Protein AF-A0AAD9RY03-F1 (afdb_monomer)

Radius of gyration: 39.49 Å; Cα contacts (8 Å, |Δi|>4): 118; chains: 1; bounding box: 86×83×123 Å

Foldseek 3Di:
DDDDDDDDDPDDDPDDDDDDDDDDDDDDDDDDDDDPDDDDDDDDDDDDDDDDDDDDDDDDDDDDDDDDDDDDDDDPVVVVVVVQVVVVLVVLVVVVVVLVVLVVVVVVLVVVLVVLVVLLVVLLVLLVVLLVVLVVVLVVLVVLLVVLVVLLVVLVVDDDPDDPLNVVLVVLNVVLVVVSVVSNVLSVVLSVLSVVLSDDDPVLVVLVVQLVVLVVVLVVLSVVLVCCSPPNPDDPVRNVVSSVVNVVSSVSNVVSSVVSVVVSVVSSVSSVVSSVVSVVSVVVSVVPVVSVVSSLVSVLSSQVSVCPDPVSVVVSVVVNVVPDPVVVVVVPD

Nearest PDB structures (foldseek):
  4atm-assembly1_A-2  TM=7.250E-01  e=1.195E-04  Homo sapiens
  3zx6-assembly1_A  TM=2.803E-01  e=8.364E-01  Archaeoglobus fulgidus DSM 4304
  3ja6-assembly1_I  TM=2.865E-01  e=7.174E-01  Escherichia coli
  3ja6-assembly1_H  TM=2.455E-01  e=7.947E-01  Escherichia coli
  3zx6-assembly1_B  TM=2.668E-01  e=1.546E+00  Archaeoglobus fulgidus DSM 4304

Secondary structure (DSSP, 8-state):
-------------S------PPPPP-------------PPPP------------------------------S--HHHHHHHHHHHHHHHHHHHHHHHHHHHHHHHHHHHHHHHHHHHHHHHHHHHHHHHHHHHHHHHHHHHHHHHHHHHHHHHHHTS--S-HHHHHHHHHHHHHHHHHHHHHHHHHHHHHHHHHHHH---HHHHHHHHHHHHHHHHHHHHHHHHHHHHHH----HHHHHHHHHHHHHHHHHHHHHHHHHHHHHHHHHHHHHHHHHHHHHHHHHHHH-HHHHHHHHHHHHHHHHHH--SHHHHHHHHHHHTTSSHHHHHHH--

pLDDT: mean 75.67, std 24.08, range [30.05, 98.38]

Organism: NCBI:txid1348599

Mean predicted aligned error: 15.63 Å

Structure (mmCIF, N/CA/C/O backbone):
data_AF-A0AAD9RY03-F1
#
_entry.id   AF-A0AAD9RY03-F1
#
loop_
_atom_site.group_PDB
_atom_site.id
_atom_site.type_symbol
_atom_site.label_atom_id
_atom_site.label_alt_id
_atom_site.label_comp_id
_atom_site.label_asym_id
_atom_site.label_entity_id
_atom_site.label_seq_id
_atom_site.pdbx_PDB_ins_code
_atom_site.Cartn_x
_atom_site.Cartn_y
_atom_site.Cartn_z
_atom_site.occupancy
_atom_site.B_iso_or_equiv
_atom_site.auth_seq_id
_atom_site.auth_comp_id
_atom_site.auth_asym_id
_atom_site.auth_atom_id
_atom_site.pdbx_PDB_model_num
ATOM 1 N N . MET A 1 1 ? -0.340 47.407 -28.755 1.00 42.03 1 MET A N 1
ATOM 2 C CA . MET A 1 1 ? -0.167 46.580 -29.972 1.00 42.03 1 MET A CA 1
ATOM 3 C C . MET A 1 1 ? 1.318 46.319 -30.186 1.00 42.03 1 MET A C 1
ATOM 5 O O . MET A 1 1 ? 2.111 47.146 -29.765 1.00 42.03 1 MET A O 1
ATOM 9 N N . SER A 1 2 ? 1.637 45.185 -30.818 1.00 31.91 2 SER A N 1
ATOM 10 C CA . SER A 1 2 ? 2.972 44.631 -31.129 1.00 31.91 2 SER A CA 1
ATOM 11 C C . SER A 1 2 ? 3.588 43.717 -30.063 1.00 31.91 2 SER A C 1
ATOM 13 O O . SER A 1 2 ? 4.254 44.137 -29.124 1.00 31.91 2 SER A O 1
ATOM 15 N N . ARG A 1 3 ? 3.327 42.417 -30.269 1.00 37.56 3 ARG A N 1
ATOM 16 C CA . ARG A 1 3 ? 3.994 41.267 -29.651 1.00 37.56 3 ARG A CA 1
ATOM 17 C C . ARG A 1 3 ? 5.374 41.085 -30.289 1.00 37.56 3 ARG A C 1
ATOM 19 O O . ARG A 1 3 ? 5.480 41.127 -31.510 1.00 37.56 3 ARG A O 1
ATOM 26 N N . GLY A 1 4 ? 6.381 40.782 -29.477 1.00 30.05 4 GLY A N 1
ATOM 27 C CA . GLY A 1 4 ? 7.670 40.258 -29.923 1.00 30.05 4 GLY A CA 1
ATOM 28 C C . GLY A 1 4 ? 8.026 39.025 -29.100 1.00 30.05 4 GLY A C 1
ATOM 29 O O . GLY A 1 4 ? 8.531 39.151 -27.991 1.00 30.05 4 GLY A O 1
ATOM 30 N N . PHE A 1 5 ? 7.719 37.836 -29.620 1.00 34.09 5 PHE A N 1
ATOM 31 C CA . PHE A 1 5 ? 8.192 36.570 -29.060 1.00 34.09 5 PHE A CA 1
ATOM 32 C C . PHE A 1 5 ? 9.618 36.323 -29.561 1.00 34.09 5 PHE A C 1
ATOM 34 O O . PHE A 1 5 ? 9.821 36.100 -30.752 1.00 34.09 5 PHE A O 1
ATOM 41 N N . GLN A 1 6 ? 10.604 36.352 -28.662 1.00 34.97 6 GLN A N 1
ATOM 42 C CA . GLN A 1 6 ? 11.942 35.839 -28.949 1.00 34.97 6 GLN A CA 1
ATOM 43 C C . GLN A 1 6 ? 12.019 34.357 -28.571 1.00 34.97 6 GLN A C 1
ATOM 45 O O . GLN A 1 6 ? 11.947 33.983 -27.401 1.00 34.97 6 GLN A O 1
ATOM 50 N N . GLN A 1 7 ? 12.173 33.522 -29.595 1.00 34.75 7 GLN A N 1
ATOM 51 C CA . GLN A 1 7 ? 12.558 32.117 -29.508 1.00 34.75 7 GLN A CA 1
ATOM 52 C C . GLN A 1 7 ? 13.999 32.025 -28.984 1.00 34.75 7 GLN A C 1
ATOM 54 O O . GLN A 1 7 ? 14.935 32.458 -29.655 1.00 34.75 7 GLN A O 1
ATOM 59 N N . LYS A 1 8 ? 14.196 31.455 -27.790 1.00 35.16 8 LYS A N 1
ATOM 60 C CA . LYS A 1 8 ? 15.527 31.065 -27.306 1.00 35.16 8 LYS A CA 1
ATOM 61 C C . LYS A 1 8 ? 15.813 29.620 -27.718 1.00 35.16 8 LYS A C 1
ATOM 63 O O . LYS A 1 8 ? 15.185 28.689 -27.225 1.00 35.16 8 LYS A O 1
ATOM 68 N N . ASN A 1 9 ? 16.768 29.468 -28.633 1.00 35.41 9 ASN A N 1
ATOM 69 C CA . ASN A 1 9 ? 17.432 28.210 -28.964 1.00 35.41 9 ASN A CA 1
ATOM 70 C C . ASN A 1 9 ? 18.224 27.708 -27.749 1.00 35.41 9 ASN A C 1
ATOM 72 O O . ASN A 1 9 ? 19.193 28.348 -27.345 1.00 35.41 9 ASN A O 1
ATOM 76 N N . TYR A 1 10 ? 17.860 26.543 -27.216 1.00 33.56 10 TYR A N 1
ATOM 77 C CA . TYR A 1 10 ? 18.700 25.784 -26.289 1.00 33.56 10 TYR A CA 1
ATOM 78 C C . TYR A 1 10 ? 19.400 24.661 -27.058 1.00 33.56 10 TYR A C 1
ATOM 80 O O . TYR A 1 10 ? 18.964 23.514 -27.068 1.00 33.56 10 TYR A O 1
ATOM 88 N N . GLN A 1 11 ? 20.491 25.015 -27.738 1.00 38.19 11 GLN A N 1
ATOM 89 C CA . GLN A 1 11 ? 21.548 24.068 -28.081 1.00 38.19 11 GLN A CA 1
ATOM 90 C C . GLN A 1 11 ? 22.670 24.227 -27.054 1.00 38.19 11 GLN A C 1
ATOM 92 O O . GLN A 1 11 ? 23.491 25.133 -27.142 1.00 38.19 11 GLN A O 1
ATOM 97 N N . THR A 1 12 ? 22.703 23.322 -26.086 1.00 35.94 12 THR A N 1
ATOM 98 C CA . THR A 1 12 ? 23.831 23.086 -25.178 1.00 35.94 12 THR A CA 1
ATOM 99 C C . THR A 1 12 ? 23.836 21.590 -24.866 1.00 35.94 12 THR A C 1
ATOM 101 O O . THR A 1 12 ? 22.775 21.009 -24.689 1.00 35.94 12 THR A O 1
ATOM 104 N N . ARG A 1 13 ? 24.939 20.854 -24.748 1.00 36.00 13 ARG A N 1
ATOM 105 C CA . ARG A 1 13 ? 26.370 21.043 -25.027 1.00 36.00 13 ARG A CA 1
ATOM 106 C C . ARG A 1 13 ? 26.945 19.646 -24.742 1.00 36.00 13 ARG A C 1
ATOM 108 O O . ARG A 1 13 ? 27.171 19.310 -23.588 1.00 36.00 13 ARG A O 1
ATOM 115 N N . TRP A 1 14 ? 27.086 18.789 -25.754 1.00 43.03 14 TRP A N 1
ATOM 116 C CA . TRP A 1 14 ? 27.670 17.441 -25.611 1.00 43.03 14 TRP A CA 1
ATOM 117 C C . TRP A 1 14 ? 29.201 17.512 -25.617 1.00 43.03 14 TRP A C 1
ATOM 119 O O . TRP A 1 14 ? 29.863 16.970 -26.498 1.00 43.03 14 TRP A O 1
ATOM 129 N N . SER A 1 15 ? 29.770 18.238 -24.661 1.00 42.53 15 SER A N 1
ATOM 130 C CA . SER A 1 15 ? 31.218 18.282 -24.467 1.00 42.53 15 SER A CA 1
ATOM 131 C C . SER A 1 15 ? 31.538 18.883 -23.104 1.00 42.53 15 SER A C 1
ATOM 133 O O . SER A 1 15 ? 31.762 20.086 -23.006 1.00 42.53 15 SER A O 1
ATOM 135 N N . GLU A 1 16 ? 31.507 18.048 -22.066 1.00 32.25 16 GLU A N 1
ATOM 136 C CA . GLU A 1 16 ? 32.494 18.025 -20.977 1.00 32.25 16 GLU A CA 1
ATOM 137 C C . GLU A 1 16 ? 32.234 16.795 -20.077 1.00 32.25 16 GLU A C 1
ATOM 139 O O . GLU A 1 16 ? 31.076 16.461 -19.816 1.00 32.25 16 GLU A O 1
ATOM 144 N N . PRO A 1 17 ? 33.284 16.069 -19.652 1.00 39.81 17 PRO A N 1
ATOM 145 C CA . PRO A 1 17 ? 33.155 14.899 -18.797 1.00 39.81 17 PRO A CA 1
ATOM 146 C C . PRO A 1 17 ? 33.026 15.359 -17.343 1.00 39.81 17 PRO A C 1
ATOM 148 O O . PRO A 1 17 ? 33.976 15.894 -16.772 1.00 39.81 17 PRO A O 1
ATOM 151 N N . ASN A 1 18 ? 31.870 15.133 -16.719 1.00 31.58 18 ASN A N 1
ATOM 152 C CA . ASN A 1 18 ? 31.795 15.229 -15.267 1.00 31.58 18 ASN A CA 1
ATOM 153 C C . ASN A 1 18 ? 32.556 14.043 -14.677 1.00 31.58 18 ASN A C 1
ATOM 155 O O . ASN A 1 18 ? 32.146 12.890 -14.778 1.00 31.58 18 ASN A O 1
ATOM 159 N N . LEU A 1 19 ? 33.717 14.385 -14.130 1.00 35.06 19 LEU A N 1
ATOM 160 C CA . LEU A 1 19 ? 34.625 13.537 -13.384 1.00 35.06 19 LEU A CA 1
ATOM 161 C C . LEU A 1 19 ? 33.857 12.629 -12.421 1.00 35.06 19 LEU A C 1
ATOM 163 O O . LEU A 1 19 ? 33.076 13.094 -11.588 1.00 35.06 19 LEU A O 1
ATOM 167 N N . CYS A 1 20 ? 34.137 11.333 -12.544 1.00 36.16 20 CYS A N 1
ATOM 168 C CA . CYS A 1 20 ? 33.811 10.303 -11.575 1.00 36.16 20 CYS A CA 1
ATOM 169 C C . CYS A 1 20 ? 34.055 10.819 -10.152 1.00 36.16 20 CYS A C 1
ATOM 171 O O . CYS A 1 20 ? 35.185 11.157 -9.792 1.00 36.16 20 CYS A O 1
ATOM 173 N N . LYS A 1 21 ? 33.009 10.834 -9.323 1.00 33.88 21 LYS A N 1
ATOM 174 C CA . LYS A 1 21 ? 33.208 10.830 -7.874 1.00 33.88 21 LYS A CA 1
ATOM 175 C C . LYS A 1 21 ? 33.718 9.438 -7.483 1.00 33.88 21 LYS A C 1
ATOM 177 O O . LYS A 1 21 ? 33.147 8.449 -7.945 1.00 33.88 21 LYS A O 1
ATOM 182 N N . PRO A 1 22 ? 34.789 9.335 -6.684 1.00 34.34 22 PRO A N 1
ATOM 183 C CA . PRO A 1 22 ? 35.323 8.047 -6.282 1.00 34.34 22 PRO A CA 1
ATOM 184 C C . PRO A 1 22 ? 34.325 7.313 -5.382 1.00 34.34 22 PRO A C 1
ATOM 186 O O . PRO A 1 22 ? 33.772 7.885 -4.442 1.00 34.34 22 PRO A O 1
ATOM 189 N N . TYR A 1 23 ? 34.138 6.030 -5.690 1.00 41.62 23 TYR A N 1
ATOM 190 C CA . TYR A 1 23 ? 33.596 5.025 -4.786 1.00 41.62 23 TYR A CA 1
ATOM 191 C C . TYR A 1 23 ? 34.348 5.090 -3.450 1.00 41.62 23 TYR A C 1
ATOM 193 O O . TYR A 1 23 ? 35.570 4.938 -3.415 1.00 41.62 23 TYR A O 1
ATOM 201 N N . LEU A 1 24 ? 33.619 5.302 -2.354 1.00 35.75 24 LEU A N 1
ATOM 202 C CA . LEU A 1 24 ? 34.114 5.016 -1.011 1.00 35.75 24 LEU A CA 1
ATOM 203 C C . LEU A 1 24 ? 33.765 3.561 -0.674 1.00 35.75 24 LEU A C 1
ATOM 205 O O . LEU A 1 24 ? 32.626 3.147 -0.909 1.00 35.75 24 LEU A O 1
ATOM 209 N N . PRO A 1 25 ? 34.718 2.775 -0.148 1.00 39.94 25 PRO A N 1
ATOM 210 C CA . PRO A 1 25 ? 34.468 1.399 0.227 1.00 39.94 25 PRO A CA 1
ATOM 211 C C . PRO A 1 25 ? 33.674 1.336 1.534 1.00 39.94 25 PRO A C 1
ATOM 213 O O . PRO A 1 25 ? 33.791 2.196 2.409 1.00 39.94 25 PRO A O 1
ATOM 216 N N . TYR A 1 26 ? 32.882 0.270 1.628 1.00 40.03 26 TYR A N 1
ATOM 217 C CA . TYR A 1 26 ? 32.255 -0.279 2.825 1.00 40.03 26 TYR A CA 1
ATOM 218 C C . TYR A 1 26 ? 32.969 0.098 4.134 1.00 40.03 26 TYR A C 1
ATOM 220 O O . TYR A 1 26 ? 34.136 -0.227 4.339 1.00 40.03 26 TYR A O 1
ATOM 228 N N . SER A 1 27 ? 32.219 0.698 5.056 1.00 31.14 27 SER A N 1
ATOM 229 C CA . SER A 1 27 ? 32.501 0.612 6.486 1.00 31.14 27 SER A CA 1
ATOM 230 C C . SER A 1 27 ? 31.319 -0.066 7.159 1.00 31.14 27 SER A C 1
ATOM 232 O O . SER A 1 27 ? 30.187 0.408 7.121 1.00 31.14 27 SER A O 1
ATOM 234 N N . SER A 1 28 ? 31.629 -1.226 7.720 1.00 40.56 28 SER A N 1
ATOM 235 C CA . SER A 1 28 ? 30.813 -2.068 8.578 1.00 40.56 28 SER A CA 1
ATOM 236 C C . SER A 1 28 ? 30.261 -1.294 9.773 1.00 40.56 28 SER A C 1
ATOM 238 O O . SER A 1 28 ? 31.028 -0.782 10.588 1.00 40.56 28 SER A O 1
ATOM 240 N N . ALA A 1 29 ? 28.937 -1.285 9.908 1.00 32.84 29 ALA A N 1
ATOM 241 C CA . ALA A 1 29 ? 28.254 -1.009 11.161 1.00 32.84 29 ALA A CA 1
ATOM 242 C C . ALA A 1 29 ? 27.366 -2.213 11.479 1.00 32.84 29 ALA A C 1
ATOM 244 O O . ALA A 1 29 ? 26.504 -2.596 10.693 1.00 32.84 29 ALA A O 1
ATOM 245 N N . SER A 1 30 ? 27.643 -2.828 12.624 1.00 41.97 30 SER A N 1
ATOM 246 C CA . SER A 1 30 ? 26.831 -3.863 13.238 1.00 41.97 30 SER A CA 1
ATOM 247 C C . SER A 1 30 ? 25.462 -3.294 13.606 1.00 41.97 30 SER A C 1
ATOM 249 O O . SER A 1 30 ? 25.370 -2.419 14.469 1.00 41.97 30 SER A O 1
ATOM 251 N N . SER A 1 31 ? 24.402 -3.831 13.021 1.00 37.16 31 SER A N 1
ATOM 252 C CA . SER A 1 31 ? 23.081 -3.814 13.637 1.00 37.16 31 SER A CA 1
ATOM 253 C C . SER A 1 31 ? 22.461 -5.183 13.441 1.00 37.16 31 SER A C 1
ATOM 255 O O . SER A 1 31 ? 22.368 -5.680 12.324 1.00 37.16 31 SER A O 1
ATOM 257 N N . VAL A 1 32 ? 22.124 -5.792 14.569 1.00 41.62 32 VAL A N 1
ATOM 258 C CA . VAL A 1 32 ? 21.417 -7.059 14.692 1.00 41.62 32 VAL A CA 1
ATOM 259 C C . VAL A 1 32 ? 20.062 -6.895 14.004 1.00 41.62 32 VAL A C 1
ATOM 261 O O . VAL A 1 32 ? 19.176 -6.243 14.548 1.00 41.62 32 VAL A O 1
ATOM 264 N N . GLU A 1 33 ? 19.929 -7.429 12.795 1.00 34.44 33 GLU A N 1
ATOM 265 C CA . GLU A 1 33 ? 18.636 -7.679 12.167 1.00 34.44 33 GLU A CA 1
ATOM 266 C C . GLU A 1 33 ? 18.383 -9.184 12.271 1.00 34.44 33 GLU A C 1
ATOM 268 O O . GLU A 1 33 ? 19.197 -9.994 11.827 1.00 34.44 33 GLU A O 1
ATOM 273 N N . GLU A 1 34 ? 17.298 -9.551 12.955 1.00 39.84 34 GLU A N 1
ATOM 274 C CA . GLU A 1 34 ? 16.809 -10.925 13.039 1.00 39.84 34 GLU A CA 1
ATOM 275 C C . GLU A 1 34 ? 16.412 -11.403 11.636 1.00 39.84 34 GLU A C 1
ATOM 277 O O . GLU A 1 34 ? 15.408 -10.968 11.070 1.00 39.84 34 GLU A O 1
ATOM 282 N N . GLU A 1 35 ? 17.215 -12.310 11.076 1.00 34.97 35 GLU A N 1
ATOM 283 C CA . GLU A 1 35 ? 16.863 -13.115 9.909 1.00 34.97 35 GLU A CA 1
ATOM 284 C C . GLU A 1 35 ? 15.641 -13.983 10.240 1.00 34.97 35 GLU A C 1
ATOM 286 O O . GLU A 1 35 ? 15.713 -14.928 11.025 1.00 34.97 35 GLU A O 1
ATOM 291 N N . MET A 1 36 ? 14.501 -13.684 9.616 1.00 38.78 36 MET A N 1
ATOM 292 C CA . MET A 1 36 ? 13.446 -14.679 9.440 1.00 38.78 36 MET A CA 1
ATOM 293 C C . MET A 1 36 ? 13.773 -15.520 8.204 1.00 38.78 36 MET A C 1
ATOM 295 O O . MET A 1 36 ? 13.526 -15.107 7.069 1.00 38.78 36 MET A O 1
ATOM 299 N N . ASP A 1 37 ? 14.325 -16.706 8.452 1.00 33.09 37 ASP A N 1
ATOM 300 C CA . ASP A 1 37 ? 14.510 -17.775 7.473 1.00 33.09 37 ASP A CA 1
ATOM 301 C C . ASP A 1 37 ? 13.170 -18.170 6.836 1.00 33.09 37 ASP A C 1
ATOM 303 O O . ASP A 1 37 ? 12.287 -18.735 7.487 1.00 33.09 37 ASP A O 1
ATOM 307 N N . PHE A 1 38 ? 13.033 -17.935 5.529 1.00 40.03 38 PHE A N 1
ATOM 308 C CA . PHE A 1 38 ? 11.972 -18.535 4.724 1.00 40.03 38 PHE A CA 1
ATOM 309 C C . PHE A 1 38 ? 12.569 -19.489 3.690 1.00 40.03 38 PHE A C 1
ATOM 311 O O . PHE A 1 38 ? 13.202 -19.096 2.710 1.00 40.03 38 PHE A O 1
ATOM 318 N N . ALA A 1 39 ? 12.331 -20.775 3.943 1.00 33.81 39 ALA A N 1
ATOM 319 C CA . ALA A 1 39 ? 12.705 -21.902 3.108 1.00 33.81 39 ALA A CA 1
ATOM 320 C C . ALA A 1 39 ? 12.112 -21.807 1.688 1.00 33.81 39 ALA A C 1
ATOM 322 O O . ALA A 1 39 ? 10.903 -21.655 1.502 1.00 33.81 39 ALA A O 1
ATOM 323 N N . GLN A 1 40 ? 12.971 -21.968 0.678 1.00 41.50 40 GLN A N 1
ATOM 324 C CA . GLN A 1 40 ? 12.580 -22.191 -0.715 1.00 41.50 40 GLN A CA 1
ATOM 325 C C . GLN A 1 40 ? 12.099 -23.634 -0.938 1.00 41.50 40 GLN A C 1
ATOM 327 O O . GLN A 1 40 ? 12.766 -24.568 -0.486 1.00 41.50 40 GLN A O 1
ATOM 332 N N . PRO A 1 41 ? 11.060 -23.862 -1.762 1.00 40.56 41 PRO A N 1
ATOM 333 C CA . PRO A 1 41 ? 10.858 -25.142 -2.417 1.00 40.56 41 PRO A CA 1
ATOM 334 C C . PRO A 1 41 ? 11.454 -25.145 -3.829 1.00 40.56 41 PRO A C 1
ATOM 336 O O . PRO A 1 41 ? 11.153 -24.317 -4.687 1.00 40.56 41 PRO A O 1
ATOM 339 N N . SER A 1 42 ? 12.280 -26.157 -4.059 1.00 38.06 42 SER A N 1
ATOM 340 C CA . SER A 1 42 ? 12.856 -26.583 -5.330 1.00 38.06 42 SER A CA 1
ATOM 341 C C . SER A 1 42 ? 11.802 -27.256 -6.222 1.00 38.06 42 SER A C 1
ATOM 343 O O . SER A 1 42 ? 11.057 -28.100 -5.725 1.00 38.06 42 SER A O 1
ATOM 345 N N . ARG A 1 43 ? 11.802 -26.995 -7.541 1.00 32.62 43 ARG A N 1
ATOM 346 C CA . ARG A 1 43 ? 11.449 -27.987 -8.592 1.00 32.62 43 ARG A CA 1
ATOM 347 C C . ARG A 1 43 ? 11.670 -27.440 -10.010 1.00 32.62 43 ARG A C 1
ATOM 349 O O . ARG A 1 43 ? 11.138 -26.402 -10.374 1.00 32.62 43 ARG A O 1
ATOM 356 N N . SER A 1 44 ? 12.622 -28.040 -10.734 1.00 31.53 44 SER A N 1
ATOM 357 C CA . SER A 1 44 ? 12.454 -28.975 -11.879 1.00 31.53 44 SER A CA 1
ATOM 358 C C . SER A 1 44 ? 12.464 -28.253 -13.230 1.00 31.53 44 SER A C 1
ATOM 360 O O . SER A 1 44 ? 11.474 -27.659 -13.630 1.00 31.53 44 SER A O 1
ATOM 362 N N . GLN A 1 45 ? 13.614 -28.142 -13.904 1.00 36.41 45 GLN A N 1
ATOM 363 C CA . GLN A 1 45 ? 14.111 -29.112 -14.899 1.00 36.41 45 GLN A CA 1
ATOM 364 C C . GLN A 1 45 ? 13.007 -29.760 -15.745 1.00 36.41 45 GLN A C 1
ATOM 366 O O . GLN A 1 45 ? 12.425 -30.767 -15.350 1.00 36.41 45 GLN A O 1
ATOM 371 N N . ILE A 1 46 ? 12.816 -29.236 -16.959 1.00 35.69 46 ILE A N 1
ATOM 372 C CA . ILE A 1 46 ? 12.296 -30.009 -18.087 1.00 35.69 46 ILE A CA 1
ATOM 373 C C . ILE A 1 46 ? 13.327 -29.955 -19.213 1.00 35.69 46 ILE A C 1
ATOM 375 O O . ILE A 1 46 ? 13.687 -28.904 -19.738 1.00 35.69 46 ILE A O 1
ATOM 379 N N . ARG A 1 47 ? 13.819 -31.153 -19.511 1.00 35.25 47 ARG A N 1
ATOM 380 C CA . ARG A 1 47 ? 14.684 -31.566 -20.610 1.00 35.25 47 ARG A CA 1
ATOM 381 C C . ARG A 1 47 ? 13.780 -31.781 -21.829 1.00 35.25 47 ARG A C 1
ATOM 383 O O . ARG A 1 47 ? 12.780 -32.479 -21.698 1.00 35.25 47 ARG A O 1
ATOM 390 N N . ALA A 1 48 ? 14.145 -31.263 -22.998 1.00 32.88 48 ALA A N 1
ATOM 391 C CA . ALA A 1 48 ? 13.591 -31.730 -24.266 1.00 32.88 48 ALA A CA 1
ATOM 392 C C . ALA A 1 48 ? 14.745 -32.105 -25.198 1.00 32.88 48 ALA A C 1
ATOM 394 O O . ALA A 1 48 ? 15.607 -31.294 -25.530 1.00 32.88 48 ALA A O 1
ATOM 395 N N . THR A 1 49 ? 14.776 -33.389 -25.524 1.00 33.84 49 THR A N 1
ATOM 396 C CA . THR A 1 49 ? 15.708 -34.088 -26.403 1.00 33.84 49 THR A CA 1
ATOM 397 C C . THR A 1 49 ? 15.160 -34.174 -27.826 1.00 33.84 49 THR A C 1
ATOM 399 O O . THR A 1 49 ? 13.969 -34.394 -28.006 1.00 33.84 49 THR A O 1
ATOM 402 N N . SER A 1 50 ? 16.093 -34.109 -28.782 1.00 35.06 50 SER A N 1
ATOM 403 C CA . SER A 1 50 ? 16.174 -34.875 -30.042 1.00 35.06 50 SER A CA 1
ATOM 404 C C . SER A 1 50 ? 15.021 -34.846 -31.053 1.00 35.06 50 SER A C 1
ATOM 406 O O . SER A 1 50 ? 13.923 -35.324 -30.789 1.00 35.06 50 SER A O 1
ATOM 408 N N . GLY A 1 51 ? 15.372 -34.472 -32.284 1.00 32.56 51 GLY A N 1
ATOM 409 C CA . GLY A 1 51 ? 14.610 -34.732 -33.502 1.00 32.56 51 GLY A CA 1
ATOM 410 C C . GLY A 1 51 ? 15.468 -34.387 -34.717 1.00 32.56 51 GLY A C 1
ATOM 411 O O . GLY A 1 51 ? 15.337 -33.310 -35.284 1.00 32.56 51 GLY A O 1
ATOM 412 N N . ASP A 1 52 ? 16.418 -35.270 -35.004 1.00 38.28 52 ASP A N 1
ATOM 413 C CA . ASP A 1 52 ? 17.313 -35.279 -36.160 1.00 38.28 52 ASP A CA 1
ATOM 414 C C . ASP A 1 52 ? 16.582 -35.990 -37.312 1.00 38.28 52 ASP A C 1
ATOM 416 O O . ASP A 1 52 ? 16.136 -37.112 -37.104 1.00 38.28 52 ASP A O 1
ATOM 420 N N . ASP A 1 53 ? 16.428 -35.351 -38.479 1.00 37.97 53 ASP A N 1
ATOM 421 C CA . ASP A 1 53 ? 16.103 -36.028 -39.749 1.00 37.97 53 ASP A CA 1
ATOM 422 C C . ASP A 1 53 ? 16.489 -35.165 -40.972 1.00 37.97 53 ASP A C 1
ATOM 424 O O . ASP A 1 53 ? 15.768 -34.299 -41.461 1.00 37.97 53 ASP A O 1
ATOM 428 N N . ARG A 1 54 ? 17.741 -35.370 -41.383 1.00 39.56 54 ARG A N 1
ATOM 429 C CA . ARG A 1 54 ? 18.247 -35.698 -42.731 1.00 39.56 54 ARG A CA 1
ATOM 430 C C . ARG A 1 54 ? 17.502 -35.268 -44.018 1.00 39.56 54 ARG A C 1
ATOM 432 O O . ARG A 1 54 ? 16.382 -35.670 -44.294 1.00 39.56 54 ARG A O 1
ATOM 439 N N . LEU A 1 55 ? 18.346 -34.713 -44.904 1.00 39.88 55 LEU A N 1
ATOM 440 C CA . LEU A 1 55 ? 18.455 -34.894 -46.367 1.00 39.88 55 LEU A CA 1
ATOM 441 C C . LEU A 1 55 ? 17.308 -34.436 -47.289 1.00 39.88 55 LEU A C 1
ATOM 443 O O . LEU A 1 55 ? 16.303 -35.115 -47.446 1.00 39.88 55 LEU A O 1
ATOM 447 N N . MET A 1 56 ? 17.610 -33.427 -48.115 1.00 49.44 56 MET A N 1
ATOM 448 C CA . MET A 1 56 ? 17.605 -33.599 -49.577 1.00 49.44 56 MET A CA 1
ATOM 449 C C . MET A 1 56 ? 18.365 -32.447 -50.244 1.00 49.44 56 MET A C 1
ATOM 451 O O . MET A 1 56 ? 17.916 -31.301 -50.270 1.00 49.44 56 MET A O 1
ATOM 455 N N . ASP A 1 57 ? 19.537 -32.782 -50.777 1.00 39.41 57 ASP A N 1
ATOM 456 C CA . ASP A 1 57 ? 20.276 -31.972 -51.735 1.00 39.41 57 ASP A CA 1
ATOM 457 C C . ASP A 1 57 ? 19.434 -31.757 -52.999 1.00 39.41 57 ASP A C 1
ATOM 459 O O . ASP A 1 57 ? 18.961 -32.711 -53.614 1.00 39.41 57 ASP A O 1
ATOM 463 N N . CYS A 1 58 ? 19.307 -30.509 -53.447 1.00 43.97 58 CYS A N 1
ATOM 464 C CA . CYS A 1 58 ? 18.914 -30.215 -54.823 1.00 43.97 58 CYS A CA 1
ATOM 465 C C . CYS A 1 58 ? 19.834 -29.135 -55.396 1.00 43.97 58 CYS A C 1
ATOM 467 O O . CYS A 1 58 ? 19.512 -27.950 -55.470 1.00 43.97 58 CYS A O 1
ATOM 469 N N . CYS A 1 59 ? 21.027 -29.586 -55.782 1.00 40.09 59 CYS A N 1
ATOM 470 C CA . CYS A 1 59 ? 21.936 -28.883 -56.673 1.00 40.09 59 CYS A CA 1
ATOM 471 C C . CYS A 1 59 ? 21.632 -29.301 -58.115 1.00 40.09 59 CYS A C 1
ATOM 473 O O . CYS A 1 59 ? 22.148 -30.308 -58.590 1.00 40.09 59 CYS A O 1
ATOM 475 N N . LEU A 1 60 ? 20.846 -28.501 -58.835 1.00 43.25 60 LEU A N 1
ATOM 476 C CA . LEU A 1 60 ? 20.803 -28.536 -60.297 1.00 43.25 60 LEU A CA 1
ATOM 477 C C . LEU A 1 60 ? 20.760 -27.110 -60.836 1.00 43.25 60 LEU A C 1
ATOM 479 O O . LEU A 1 60 ? 19.696 -26.517 -60.953 1.00 43.25 60 LEU A O 1
ATOM 483 N N . CYS A 1 61 ? 21.935 -26.584 -61.178 1.00 41.88 61 CYS A N 1
ATOM 484 C CA . CYS A 1 61 ? 22.137 -25.618 -62.262 1.00 41.88 61 CYS A CA 1
ATOM 485 C C . CYS A 1 61 ? 23.593 -25.741 -62.729 1.00 41.88 61 CYS A C 1
ATOM 487 O O . CYS A 1 61 ? 24.474 -24.967 -62.354 1.00 41.88 61 CYS A O 1
ATOM 489 N N . TYR A 1 62 ? 23.823 -26.793 -63.513 1.00 40.62 62 TYR A N 1
ATOM 490 C CA . TYR A 1 62 ? 25.043 -27.041 -64.263 1.00 40.62 62 TYR A CA 1
ATOM 491 C C . TYR A 1 62 ? 25.082 -26.090 -65.473 1.00 40.62 62 TYR A C 1
ATOM 493 O O . TYR A 1 62 ? 24.146 -26.028 -66.262 1.00 40.62 62 TYR A O 1
ATOM 501 N N . GLU A 1 63 ? 26.182 -25.349 -65.565 1.00 41.72 63 GLU A N 1
ATOM 502 C CA . GLU A 1 63 ? 26.858 -24.908 -66.788 1.00 41.72 63 GLU A CA 1
ATOM 503 C C . GLU A 1 63 ? 26.071 -24.157 -67.880 1.00 41.72 63 GLU A C 1
ATOM 505 O O . GLU A 1 63 ? 25.568 -24.730 -68.842 1.00 41.72 63 GLU A O 1
ATOM 510 N N . TYR A 1 64 ? 26.213 -22.826 -67.876 1.00 40.28 64 TYR A N 1
ATOM 511 C CA . TYR A 1 64 ? 26.413 -22.100 -69.133 1.00 40.28 64 TYR A CA 1
ATOM 512 C C . TYR A 1 64 ? 27.715 -21.302 -69.087 1.00 40.28 64 TYR A C 1
ATOM 514 O O . TYR A 1 64 ? 27.816 -20.177 -68.594 1.00 40.28 64 TYR A O 1
ATOM 522 N N . ARG A 1 65 ? 28.755 -21.952 -69.608 1.00 42.81 65 ARG A N 1
ATOM 523 C CA . ARG A 1 65 ? 30.057 -21.384 -69.944 1.00 42.81 65 ARG A CA 1
ATOM 524 C C . ARG A 1 65 ? 29.852 -20.375 -71.076 1.00 42.81 65 ARG A C 1
ATOM 526 O O . ARG A 1 65 ? 29.626 -20.775 -72.211 1.00 42.81 65 ARG A O 1
ATOM 533 N N . ASN A 1 66 ? 30.025 -19.081 -70.813 1.00 41.41 66 ASN A N 1
ATOM 534 C CA . ASN A 1 66 ? 30.342 -18.138 -71.883 1.00 41.41 66 ASN A CA 1
ATOM 535 C C . ASN A 1 66 ? 31.580 -17.314 -71.534 1.00 41.41 66 ASN A C 1
ATOM 537 O O . ASN A 1 66 ? 31.590 -16.444 -70.668 1.00 41.41 66 ASN A O 1
ATOM 541 N N . LYS A 1 67 ? 32.656 -17.651 -72.247 1.00 48.66 67 LYS A N 1
ATOM 542 C CA . LYS A 1 67 ? 33.927 -16.941 -72.283 1.00 48.66 67 LYS A CA 1
ATOM 543 C C . LYS A 1 67 ? 33.700 -15.571 -72.927 1.00 48.66 67 LYS A C 1
ATOM 545 O O . LYS A 1 67 ? 33.454 -15.496 -74.127 1.00 48.66 67 LYS A O 1
ATOM 550 N N . ARG A 1 68 ? 33.914 -14.487 -72.183 1.00 47.78 68 ARG A N 1
ATOM 551 C CA . ARG A 1 68 ? 34.412 -13.234 -72.765 1.00 47.78 68 ARG A CA 1
ATOM 552 C C . ARG A 1 68 ? 35.643 -12.784 -71.997 1.00 47.78 68 ARG A C 1
ATOM 554 O O . ARG A 1 68 ? 35.588 -12.438 -70.824 1.00 47.78 68 ARG A O 1
ATOM 561 N N . LYS A 1 69 ? 36.775 -12.868 -72.693 1.00 50.41 69 LYS A N 1
ATOM 562 C CA . LYS A 1 69 ? 38.036 -12.241 -72.315 1.00 50.41 69 LYS A CA 1
ATOM 563 C C . LYS A 1 69 ? 37.896 -10.722 -72.442 1.00 50.41 69 LYS A C 1
ATOM 565 O O . LYS A 1 69 ? 37.206 -10.247 -73.338 1.00 50.41 69 LYS A O 1
ATOM 570 N N . SER A 1 70 ? 38.703 -10.029 -71.642 1.00 43.53 70 SER A N 1
ATOM 571 C CA . SER A 1 70 ? 39.147 -8.643 -71.819 1.00 43.53 70 SER A CA 1
ATOM 572 C C . SER A 1 70 ? 38.197 -7.538 -71.350 1.00 43.53 70 SER A C 1
ATOM 574 O O . SER A 1 70 ? 37.412 -7.006 -72.122 1.00 43.53 70 SER A O 1
ATOM 576 N N . SER A 1 71 ? 38.419 -7.057 -70.127 1.00 47.38 71 SER A N 1
ATOM 577 C CA . SER A 1 71 ? 38.878 -5.674 -69.987 1.00 47.38 71 SER A CA 1
ATOM 578 C C . SER A 1 71 ? 39.684 -5.518 -68.705 1.00 47.38 71 SER A C 1
ATOM 580 O O . SER A 1 71 ? 39.287 -5.940 -67.622 1.00 47.38 71 SER A O 1
ATOM 582 N N . LYS A 1 72 ? 40.861 -4.942 -68.897 1.00 47.59 72 LYS A N 1
ATOM 583 C CA . LYS A 1 72 ? 41.820 -4.501 -67.899 1.00 47.59 72 LYS A CA 1
ATOM 584 C C . LYS A 1 72 ? 41.189 -3.458 -66.968 1.00 47.59 72 LYS A C 1
ATOM 586 O O . LYS A 1 72 ? 40.440 -2.609 -67.431 1.00 47.59 72 LYS A O 1
ATOM 591 N N . TYR A 1 73 ? 41.542 -3.581 -65.687 1.00 53.12 73 TYR A N 1
ATOM 592 C CA . TYR A 1 73 ? 41.647 -2.557 -64.641 1.00 53.12 73 TYR A CA 1
ATOM 593 C C . TYR A 1 73 ? 40.718 -1.340 -64.757 1.00 53.12 73 TYR A C 1
ATOM 595 O O . TYR A 1 73 ? 40.963 -0.487 -65.597 1.00 53.12 73 TYR A O 1
ATOM 603 N N . LEU A 1 74 ? 39.719 -1.267 -63.861 1.00 50.38 74 LEU A N 1
ATOM 604 C CA . LEU A 1 74 ? 39.119 -0.070 -63.225 1.00 50.38 74 LEU A CA 1
ATOM 605 C C . LEU A 1 74 ? 37.685 -0.415 -62.781 1.00 50.38 74 LEU A C 1
ATOM 607 O O . LEU A 1 74 ? 36.736 -0.155 -63.508 1.00 50.38 74 LEU A O 1
ATOM 611 N N . THR A 1 75 ? 37.510 -1.096 -61.642 1.00 49.16 75 THR A N 1
ATOM 612 C CA . THR A 1 75 ? 36.191 -1.249 -60.954 1.00 49.16 75 THR A CA 1
ATOM 613 C C . THR A 1 75 ? 36.308 -1.940 -59.581 1.00 49.16 75 THR A C 1
ATOM 615 O O . THR A 1 75 ? 35.360 -2.538 -59.075 1.00 49.16 75 THR A O 1
ATOM 618 N N . GLY A 1 76 ? 37.485 -1.892 -58.946 1.00 46.66 76 GLY A N 1
ATOM 619 C CA . GLY A 1 76 ? 37.702 -2.512 -57.631 1.00 46.66 76 GLY A CA 1
ATOM 620 C C . GLY A 1 76 ? 37.083 -1.730 -56.466 1.00 46.66 76 GLY A C 1
ATOM 621 O O . GLY A 1 76 ? 36.730 -2.327 -55.446 1.00 46.66 76 GLY A O 1
ATOM 622 N N . ASP A 1 77 ? 36.901 -0.418 -56.635 1.00 50.91 77 ASP A N 1
ATOM 623 C CA . ASP A 1 77 ? 36.486 0.477 -55.550 1.00 50.91 77 ASP A CA 1
ATOM 624 C C . ASP A 1 77 ? 34.965 0.701 -55.491 1.00 50.91 77 ASP A C 1
ATOM 626 O O . ASP A 1 77 ? 34.401 0.803 -54.397 1.00 50.91 77 ASP A O 1
ATOM 630 N N . ASP A 1 78 ? 34.259 0.635 -56.625 1.00 52.03 78 ASP A N 1
ATOM 631 C CA . ASP A 1 78 ? 32.797 0.827 -56.684 1.00 52.03 78 ASP A CA 1
ATOM 632 C C . ASP A 1 78 ? 31.993 -0.375 -56.151 1.00 52.03 78 ASP A C 1
ATOM 634 O O . ASP A 1 78 ? 30.905 -0.228 -55.588 1.00 52.03 78 ASP A O 1
ATOM 638 N N . ILE A 1 79 ? 32.530 -1.597 -56.258 1.00 56.66 79 ILE A N 1
ATOM 639 C CA . ILE A 1 79 ? 31.872 -2.802 -55.721 1.00 56.66 79 ILE A CA 1
ATOM 640 C C . ILE A 1 79 ? 32.026 -2.862 -54.192 1.00 56.66 79 ILE A C 1
ATOM 642 O O . ILE A 1 79 ? 31.073 -3.189 -53.474 1.00 56.66 79 ILE A O 1
ATOM 646 N N . LYS A 1 80 ? 33.200 -2.481 -53.666 1.00 58.44 80 LYS A N 1
ATOM 647 C CA . LYS A 1 80 ? 33.453 -2.418 -52.218 1.00 58.44 80 LYS A CA 1
ATOM 648 C C . LYS A 1 80 ? 32.600 -1.344 -51.544 1.00 58.44 80 LYS A C 1
ATOM 650 O O . LYS A 1 80 ? 31.954 -1.638 -50.536 1.00 58.44 80 LYS A O 1
ATOM 655 N N . THR A 1 81 ? 32.510 -0.145 -52.118 1.00 60.28 81 THR A N 1
ATOM 656 C CA . THR A 1 81 ? 31.672 0.947 -51.586 1.00 60.28 81 THR A CA 1
ATOM 657 C C . THR A 1 81 ? 30.181 0.587 -51.573 1.00 60.28 81 THR A C 1
ATOM 659 O O . THR A 1 81 ? 29.512 0.800 -50.558 1.00 60.28 81 THR A O 1
ATOM 662 N N . ARG A 1 82 ? 29.661 -0.069 -52.622 1.00 61.38 82 ARG A N 1
ATOM 663 C CA . ARG A 1 82 ? 28.254 -0.516 -52.677 1.00 61.38 82 ARG A CA 1
ATOM 664 C C . ARG A 1 82 ? 27.935 -1.638 -51.675 1.00 61.38 82 ARG A C 1
ATOM 666 O O . ARG A 1 82 ? 26.840 -1.660 -51.105 1.00 61.38 82 ARG A O 1
ATOM 673 N N . SER A 1 83 ? 28.885 -2.539 -51.409 1.00 64.56 83 SER A N 1
ATOM 674 C CA . SER A 1 83 ? 28.741 -3.595 -50.389 1.00 64.56 83 SER A CA 1
ATOM 675 C C . SER A 1 83 ? 28.756 -3.044 -48.952 1.00 64.56 83 SER A C 1
ATOM 677 O O . SER A 1 83 ? 27.946 -3.458 -48.117 1.00 64.56 83 SER A O 1
ATOM 679 N N . ASN A 1 84 ? 29.594 -2.035 -48.686 1.00 66.88 84 ASN A N 1
ATOM 680 C CA . ASN A 1 84 ? 29.703 -1.383 -47.380 1.00 66.88 84 ASN A CA 1
ATOM 681 C C . ASN A 1 84 ? 28.459 -0.548 -47.039 1.00 66.88 84 ASN A C 1
ATOM 683 O O . ASN A 1 84 ? 27.992 -0.593 -45.899 1.00 66.88 84 ASN A O 1
ATOM 687 N N . GLY A 1 85 ? 27.866 0.139 -48.024 1.00 71.94 85 GLY A N 1
ATOM 688 C CA . GLY A 1 85 ? 26.610 0.876 -47.841 1.00 71.94 85 GLY A CA 1
ATOM 689 C C . GLY A 1 85 ? 25.450 -0.028 -47.412 1.00 71.94 85 GLY A C 1
ATOM 690 O O . GLY A 1 85 ? 24.757 0.267 -46.438 1.00 71.94 85 GLY A O 1
ATOM 691 N N . ARG A 1 86 ? 25.294 -1.194 -48.059 1.00 79.81 86 ARG A N 1
ATOM 692 C CA . ARG A 1 86 ? 24.272 -2.187 -47.677 1.00 79.81 86 ARG A CA 1
ATOM 693 C C . ARG A 1 86 ? 24.494 -2.751 -46.273 1.00 79.81 86 ARG A C 1
ATOM 695 O O . ARG A 1 86 ? 23.527 -2.948 -45.540 1.00 79.81 86 ARG A O 1
ATOM 702 N N . ARG A 1 87 ? 25.747 -3.007 -45.878 1.00 80.75 87 ARG A N 1
ATOM 703 C CA . ARG A 1 87 ? 26.077 -3.506 -44.531 1.00 80.75 87 ARG A CA 1
ATOM 704 C C . ARG A 1 87 ? 25.755 -2.473 -43.447 1.00 80.75 87 ARG A C 1
ATOM 706 O O . ARG A 1 87 ? 25.150 -2.831 -42.441 1.00 80.75 87 ARG A O 1
ATOM 713 N N . SER A 1 88 ? 26.097 -1.205 -43.677 1.00 80.62 88 SER A N 1
ATOM 714 C CA . SER A 1 88 ? 25.778 -0.104 -42.758 1.00 80.62 88 SER A CA 1
ATOM 715 C C . SER A 1 88 ? 24.265 0.099 -42.606 1.00 80.62 88 SER A C 1
ATOM 717 O O . SER A 1 88 ? 23.768 0.240 -41.491 1.00 80.62 88 SER A O 1
ATOM 719 N N . GLN A 1 89 ? 23.509 0.022 -43.706 1.00 86.62 89 GLN A N 1
ATOM 720 C CA . GLN A 1 89 ? 22.050 0.135 -43.669 1.00 86.62 89 GLN A CA 1
ATOM 721 C C . GLN A 1 89 ? 21.394 -1.009 -42.881 1.00 86.62 89 GLN A C 1
ATOM 723 O O . GLN A 1 89 ? 20.559 -0.751 -42.017 1.00 86.62 89 GLN A O 1
ATOM 728 N N . ARG A 1 90 ? 21.809 -2.263 -43.116 1.00 88.81 90 ARG A N 1
ATOM 729 C CA . ARG A 1 90 ? 21.313 -3.423 -42.349 1.00 88.81 90 ARG A CA 1
ATOM 730 C C . ARG A 1 90 ? 21.611 -3.298 -40.857 1.00 88.81 90 ARG A C 1
ATOM 732 O O . ARG A 1 90 ? 20.775 -3.644 -40.032 1.00 88.81 90 ARG A O 1
ATOM 739 N N . MET A 1 91 ? 22.790 -2.790 -40.509 1.00 89.19 91 MET A N 1
ATOM 740 C CA . MET A 1 91 ? 23.167 -2.558 -39.118 1.00 89.19 91 MET A CA 1
ATOM 741 C C . MET A 1 91 ? 22.264 -1.522 -38.444 1.00 89.19 91 MET A C 1
ATOM 743 O O . MET A 1 91 ? 21.801 -1.764 -37.334 1.00 89.19 91 MET A O 1
ATOM 747 N N . ARG A 1 92 ? 21.970 -0.404 -39.120 1.00 91.69 92 ARG A N 1
ATOM 748 C CA . ARG A 1 92 ? 21.035 0.610 -38.609 1.00 91.69 92 ARG A CA 1
ATOM 749 C C . ARG A 1 92 ? 19.640 0.037 -38.393 1.00 91.69 92 ARG A C 1
ATOM 751 O O . ARG A 1 92 ? 19.097 0.209 -37.312 1.00 91.69 92 ARG A O 1
ATOM 758 N N . GLN A 1 93 ? 19.114 -0.703 -39.369 1.00 92.06 93 GLN A N 1
ATOM 759 C CA . GLN A 1 93 ? 17.815 -1.376 -39.248 1.00 92.06 93 GLN A CA 1
ATOM 760 C C . GLN A 1 93 ? 17.793 -2.364 -38.075 1.00 92.06 93 GLN A C 1
ATOM 762 O O . GLN A 1 93 ? 16.838 -2.401 -37.309 1.00 92.06 93 GLN A O 1
ATOM 767 N N . SER A 1 94 ? 18.866 -3.136 -37.888 1.00 94.00 94 SER A N 1
ATOM 768 C CA . SER A 1 94 ? 18.985 -4.055 -36.753 1.00 94.00 94 SER A CA 1
ATOM 769 C C . SER A 1 94 ? 19.000 -3.323 -35.405 1.00 94.00 94 SER A C 1
ATOM 771 O O . SER A 1 94 ? 18.367 -3.787 -34.457 1.00 94.00 94 SER A O 1
ATOM 773 N N . MET A 1 95 ? 19.686 -2.180 -35.308 1.00 95.00 95 MET A N 1
ATOM 774 C CA . MET A 1 95 ? 19.685 -1.352 -34.096 1.00 95.00 95 MET A CA 1
ATOM 775 C C . MET A 1 95 ? 18.333 -0.686 -33.845 1.00 95.00 95 MET A C 1
ATOM 777 O O . MET A 1 95 ? 17.913 -0.595 -32.698 1.00 95.00 95 MET A O 1
ATOM 781 N N . GLU A 1 96 ? 17.643 -0.252 -34.896 1.00 95.44 96 GLU A N 1
ATOM 782 C CA . GLU A 1 96 ? 16.305 0.330 -34.801 1.00 95.44 96 GLU A CA 1
ATOM 783 C C . GLU A 1 96 ? 15.287 -0.695 -34.295 1.00 95.44 96 GLU A C 1
ATOM 785 O O . GLU A 1 96 ? 14.556 -0.415 -33.350 1.00 95.44 96 GLU A O 1
ATOM 790 N N . LEU A 1 97 ? 15.307 -1.916 -34.840 1.00 95.94 97 LEU A N 1
ATOM 791 C CA . LEU A 1 97 ? 14.473 -3.012 -34.344 1.00 95.94 97 LEU A CA 1
ATOM 792 C C . LEU A 1 97 ? 14.778 -3.349 -32.880 1.00 95.94 97 LEU A C 1
ATOM 794 O O . LEU A 1 97 ? 13.852 -3.577 -32.109 1.00 95.94 97 LEU A O 1
ATOM 798 N N . ARG A 1 98 ? 16.053 -3.341 -32.472 1.00 95.12 98 ARG A N 1
ATOM 799 C CA . ARG A 1 98 ? 16.442 -3.544 -31.066 1.00 95.12 98 ARG A CA 1
ATOM 800 C C . ARG A 1 98 ? 15.927 -2.427 -30.158 1.00 95.12 98 ARG A C 1
ATOM 802 O O . ARG A 1 98 ? 15.422 -2.709 -29.075 1.00 95.12 98 ARG A O 1
ATOM 809 N N . LEU A 1 99 ? 16.063 -1.173 -30.583 1.00 96.75 99 LEU A N 1
ATOM 810 C CA . LEU A 1 99 ? 15.554 -0.022 -29.844 1.00 96.75 99 LEU A CA 1
ATOM 811 C C . LEU A 1 99 ? 14.039 -0.138 -29.656 1.00 96.75 99 LEU A C 1
ATOM 813 O O . LEU A 1 99 ? 13.559 -0.032 -28.536 1.00 96.75 99 LEU A O 1
ATOM 817 N N . ILE A 1 100 ? 13.297 -0.431 -30.726 1.00 97.12 100 ILE A N 1
ATOM 818 C CA . ILE A 1 100 ? 11.847 -0.647 -30.647 1.00 97.12 100 ILE A CA 1
ATOM 819 C C . ILE A 1 100 ? 11.531 -1.819 -29.711 1.00 97.12 100 ILE A C 1
ATOM 821 O O . ILE A 1 100 ? 10.678 -1.678 -28.844 1.00 97.12 100 ILE A O 1
ATOM 825 N N . GLY A 1 101 ? 12.238 -2.945 -29.848 1.00 97.75 101 GLY A N 1
ATOM 826 C CA . GLY A 1 101 ? 12.046 -4.125 -29.004 1.00 97.75 101 GLY A CA 1
ATOM 827 C C . GLY A 1 101 ? 12.223 -3.823 -27.516 1.00 97.75 101 GLY A C 1
ATOM 828 O O . GLY A 1 101 ? 11.323 -4.105 -26.735 1.00 97.75 101 GLY A O 1
ATOM 829 N N . SER A 1 102 ? 13.329 -3.174 -27.142 1.00 96.94 102 SER A N 1
ATOM 830 C CA . SER A 1 102 ? 13.573 -2.761 -25.750 1.00 96.94 102 SER A CA 1
ATOM 831 C C . SER A 1 102 ? 12.541 -1.747 -25.249 1.00 96.94 102 SER A C 1
ATOM 833 O O . SER A 1 102 ? 12.052 -1.884 -24.139 1.00 96.94 102 SER A O 1
ATOM 835 N N . GLN A 1 103 ? 12.123 -0.773 -26.061 1.00 97.00 103 GLN A N 1
ATOM 836 C CA . GLN A 1 103 ? 11.071 0.169 -25.657 1.00 97.00 103 GLN A CA 1
ATOM 837 C C . GLN A 1 103 ? 9.714 -0.509 -25.425 1.00 97.00 103 GLN A C 1
ATOM 839 O O . GLN A 1 103 ? 8.981 -0.099 -24.531 1.00 97.00 103 GLN A O 1
ATOM 844 N N . VAL A 1 104 ? 9.373 -1.523 -26.224 1.00 97.75 104 VAL A N 1
ATOM 845 C CA . VAL A 1 104 ? 8.145 -2.308 -26.037 1.00 97.75 104 VAL A CA 1
ATOM 846 C C . VAL A 1 104 ? 8.238 -3.169 -24.779 1.00 97.75 104 VAL A C 1
ATOM 848 O O . VAL A 1 104 ? 7.293 -3.192 -23.998 1.00 97.75 104 VAL A O 1
ATOM 851 N N . GLU A 1 105 ? 9.367 -3.847 -24.563 1.00 97.38 105 GLU A N 1
ATOM 852 C CA . GLU A 1 105 ? 9.602 -4.644 -23.354 1.00 97.38 105 GLU A CA 1
ATOM 853 C C . GLU A 1 105 ? 9.489 -3.788 -22.087 1.00 97.38 105 GLU A C 1
ATOM 855 O O . GLU A 1 105 ? 8.759 -4.147 -21.163 1.00 97.38 105 GLU A O 1
ATOM 860 N N . GLU A 1 106 ? 10.145 -2.627 -22.067 1.00 96.31 106 GLU A N 1
ATOM 861 C CA . GLU A 1 106 ? 10.113 -1.738 -20.907 1.00 96.31 106 GLU A CA 1
ATOM 862 C C . GLU A 1 106 ? 8.738 -1.093 -20.698 1.00 96.31 106 GLU A C 1
ATOM 864 O O . GLU A 1 106 ? 8.339 -0.905 -19.555 1.00 96.31 106 GLU A O 1
ATOM 869 N N . ALA A 1 107 ? 7.960 -0.835 -21.755 1.00 95.50 107 ALA A N 1
ATOM 870 C CA . ALA A 1 107 ? 6.581 -0.365 -21.601 1.00 95.50 107 ALA A CA 1
ATOM 871 C C . ALA A 1 107 ? 5.677 -1.414 -20.924 1.00 95.50 107 ALA A C 1
ATOM 873 O O . ALA A 1 107 ? 4.904 -1.082 -20.030 1.00 95.50 107 ALA A O 1
ATOM 874 N N . LEU A 1 108 ? 5.799 -2.691 -21.301 1.00 95.88 108 LEU A N 1
ATOM 875 C CA . LEU A 1 108 ? 5.037 -3.777 -20.667 1.00 95.88 108 LEU A CA 1
ATOM 876 C C . LEU A 1 108 ? 5.448 -3.987 -19.205 1.00 95.88 108 LEU A C 1
ATOM 878 O O . LEU A 1 108 ? 4.622 -4.286 -18.335 1.00 95.88 108 LEU A O 1
ATOM 882 N N . ALA A 1 109 ? 6.742 -3.849 -18.931 1.00 95.31 109 ALA A N 1
ATOM 883 C CA . ALA A 1 109 ? 7.256 -3.953 -17.581 1.00 95.31 109 ALA A CA 1
ATOM 884 C C . ALA A 1 109 ? 6.833 -2.763 -16.706 1.00 95.31 109 ALA A C 1
ATOM 886 O O . ALA A 1 109 ? 6.480 -2.958 -15.543 1.00 95.31 109 ALA A O 1
ATOM 887 N N . ASP A 1 110 ? 6.798 -1.557 -17.274 1.00 94.31 110 ASP A N 1
ATOM 888 C CA . ASP A 1 110 ? 6.27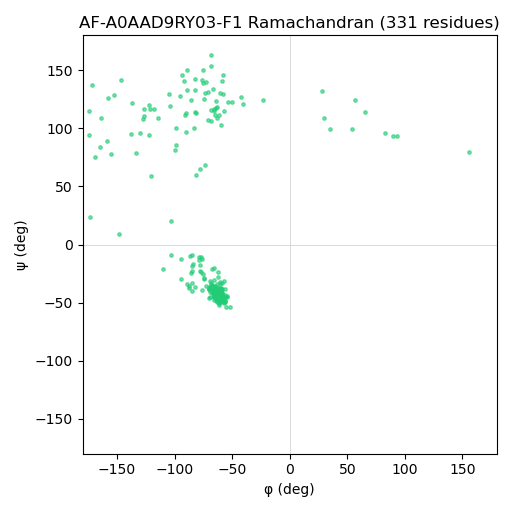4 -0.353 -16.632 1.00 94.31 110 ASP A CA 1
ATOM 889 C C . ASP A 1 110 ? 4.809 -0.526 -16.213 1.00 94.31 110 ASP A C 1
ATOM 891 O O . ASP A 1 110 ? 4.461 -0.183 -15.084 1.00 94.31 110 ASP A O 1
ATOM 895 N N . ASP A 1 111 ? 3.961 -1.094 -17.076 1.00 95.69 111 ASP A N 1
ATOM 896 C CA . ASP A 1 111 ? 2.556 -1.372 -16.746 1.00 95.69 111 ASP A CA 1
ATOM 897 C C . ASP A 1 111 ? 2.439 -2.339 -15.555 1.00 95.69 111 ASP A C 1
ATOM 899 O O . ASP A 1 111 ? 1.647 -2.127 -14.632 1.00 95.69 111 ASP A O 1
ATOM 903 N N . SER A 1 112 ? 3.274 -3.382 -15.542 1.00 94.00 112 SER A N 1
ATOM 904 C CA . SER A 1 112 ? 3.312 -4.368 -14.455 1.00 94.00 112 SER A CA 1
ATOM 905 C C . SER A 1 112 ? 3.751 -3.734 -13.131 1.00 94.00 112 SER A C 1
ATOM 907 O O . SER A 1 112 ? 3.141 -3.967 -12.086 1.00 94.00 112 SER A O 1
ATOM 909 N N . GLN A 1 113 ? 4.781 -2.889 -13.165 1.00 94.56 113 GLN A N 1
ATOM 910 C CA . GLN A 1 113 ? 5.262 -2.191 -11.978 1.00 94.56 113 GLN A CA 1
ATOM 911 C C . GLN A 1 113 ? 4.269 -1.122 -11.497 1.00 94.56 113 GLN A C 1
ATOM 913 O O . GLN A 1 113 ? 4.065 -0.964 -10.292 1.00 94.56 113 GLN A O 1
ATOM 918 N N . ALA A 1 114 ? 3.590 -0.431 -12.416 1.00 95.50 114 ALA A N 1
ATOM 919 C CA . ALA A 1 114 ? 2.526 0.510 -12.084 1.00 95.50 114 ALA A CA 1
ATOM 920 C C . ALA A 1 114 ? 1.373 -0.185 -11.345 1.00 95.50 114 ALA A C 1
ATOM 922 O O . ALA A 1 114 ? 0.865 0.361 -10.366 1.00 95.50 114 ALA A O 1
ATOM 923 N N . ALA A 1 115 ? 1.003 -1.405 -11.748 1.00 96.38 115 ALA A N 1
ATOM 924 C CA . ALA A 1 115 ? 0.005 -2.201 -11.038 1.00 96.38 115 ALA A CA 1
ATOM 925 C C . ALA A 1 115 ? 0.444 -2.545 -9.600 1.00 96.38 115 ALA A C 1
ATOM 927 O O . ALA A 1 115 ? -0.363 -2.442 -8.675 1.00 96.38 115 ALA A O 1
ATOM 928 N N . LEU A 1 116 ? 1.722 -2.883 -9.382 1.00 94.88 116 LEU A N 1
ATOM 929 C CA . LEU A 1 116 ? 2.262 -3.131 -8.036 1.00 94.88 116 LEU A CA 1
ATOM 930 C C . LEU A 1 116 ? 2.226 -1.878 -7.153 1.00 94.88 116 LEU A C 1
ATOM 932 O O . LEU A 1 116 ? 1.862 -1.964 -5.981 1.00 94.88 116 LEU A O 1
ATOM 936 N N . ILE A 1 117 ? 2.568 -0.712 -7.708 1.00 95.19 117 ILE A N 1
ATOM 937 C CA . ILE A 1 117 ? 2.490 0.568 -6.989 1.00 95.19 117 ILE A CA 1
ATOM 938 C C . ILE A 1 117 ? 1.034 0.888 -6.628 1.00 95.19 117 ILE A C 1
ATOM 940 O O . ILE A 1 117 ? 0.746 1.197 -5.476 1.00 95.19 117 ILE A O 1
ATOM 944 N N . GLN A 1 118 ? 0.096 0.727 -7.566 1.00 97.12 118 GLN A N 1
ATOM 945 C CA . GLN A 1 118 ? -1.333 0.922 -7.294 1.00 97.12 118 GLN A CA 1
ATOM 946 C C . GLN A 1 118 ? -1.850 -0.019 -6.202 1.00 97.12 118 GLN A C 1
ATOM 948 O O . GLN A 1 118 ? -2.630 0.393 -5.344 1.00 97.12 118 GLN A O 1
ATOM 953 N N . GLN A 1 119 ? -1.415 -1.281 -6.209 1.00 97.00 119 GLN A N 1
ATOM 954 C CA . GLN A 1 119 ? -1.767 -2.234 -5.162 1.00 97.00 119 GLN A CA 1
ATOM 955 C C . GLN A 1 119 ? -1.201 -1.804 -3.804 1.00 97.00 119 GLN A C 1
ATOM 957 O O . GLN A 1 119 ? -1.909 -1.868 -2.799 1.00 97.00 119 GLN A O 1
ATOM 962 N N . LEU A 1 120 ? 0.050 -1.339 -3.764 1.00 95.94 120 LEU A N 1
ATOM 963 C CA . LEU A 1 120 ? 0.672 -0.817 -2.551 1.00 95.94 120 LEU A CA 1
ATOM 964 C C . LEU A 1 120 ? -0.106 0.375 -1.980 1.00 95.94 120 LEU A C 1
ATOM 966 O O . LEU A 1 120 ? -0.376 0.398 -0.777 1.00 95.94 120 LEU A O 1
ATOM 970 N N . ASP A 1 121 ? -0.500 1.315 -2.839 1.00 96.69 121 ASP A N 1
ATOM 971 C CA . ASP A 1 121 ? -1.296 2.487 -2.468 1.00 96.69 121 ASP A CA 1
ATOM 972 C C . ASP A 1 121 ? -2.676 2.078 -1.943 1.00 96.69 121 ASP A C 1
ATOM 974 O O . ASP A 1 121 ? -3.112 2.551 -0.894 1.00 96.69 121 ASP A O 1
ATOM 978 N N . LEU A 1 122 ? -3.353 1.145 -2.621 1.00 97.94 122 LEU A N 1
ATOM 979 C CA . LEU A 1 122 ? -4.661 0.642 -2.203 1.00 97.94 122 LEU A CA 1
ATOM 980 C C . LEU A 1 122 ? -4.607 0.000 -0.811 1.00 97.94 122 LEU A C 1
ATOM 982 O O . LEU A 1 122 ? -5.444 0.300 0.041 1.00 97.94 122 LEU A O 1
ATOM 986 N N . VAL A 1 123 ? -3.621 -0.867 -0.568 1.00 97.50 123 VAL A N 1
ATOM 987 C CA . VAL A 1 123 ? -3.458 -1.532 0.733 1.00 97.50 123 VAL A CA 1
ATOM 988 C C . VAL A 1 123 ? -3.086 -0.518 1.816 1.00 97.50 123 VAL A C 1
ATOM 990 O O . VAL A 1 123 ? -3.585 -0.610 2.938 1.00 97.50 123 VAL A O 1
ATOM 993 N N . SER A 1 124 ? -2.271 0.487 1.488 1.00 97.06 124 SER A N 1
ATOM 994 C CA . SER A 1 124 ? -1.980 1.594 2.400 1.00 97.06 124 SER A CA 1
ATOM 995 C C . SER A 1 124 ? -3.220 2.388 2.783 1.00 97.06 124 SER A C 1
ATOM 997 O O . SER A 1 124 ? -3.447 2.619 3.969 1.00 97.06 124 SER A O 1
ATOM 999 N N . ASN A 1 125 ? -4.052 2.747 1.809 1.00 98.06 125 ASN A N 1
ATOM 1000 C CA . ASN A 1 125 ? -5.298 3.462 2.061 1.00 98.06 125 ASN A CA 1
ATOM 1001 C C . ASN A 1 125 ? -6.259 2.623 2.918 1.00 98.06 125 ASN A C 1
ATOM 1003 O O . ASN A 1 125 ? -6.938 3.155 3.794 1.00 98.06 125 ASN A O 1
ATOM 1007 N N . ALA A 1 126 ? -6.299 1.303 2.710 1.00 98.19 126 ALA A N 1
ATOM 1008 C CA . ALA A 1 126 ? -7.095 0.398 3.536 1.00 98.19 126 ALA A CA 1
ATOM 1009 C C . ALA A 1 126 ? -6.593 0.337 4.992 1.00 98.19 126 ALA A C 1
ATOM 1011 O O . ALA A 1 126 ? -7.402 0.374 5.920 1.00 98.19 126 ALA A O 1
ATOM 1012 N N . LEU A 1 127 ? -5.273 0.288 5.208 1.00 97.88 127 LEU A N 1
ATOM 1013 C CA . LEU A 1 127 ? -4.673 0.355 6.546 1.00 97.88 127 LEU A CA 1
ATOM 1014 C C . LEU A 1 127 ? -4.936 1.700 7.229 1.00 97.88 127 LEU A C 1
ATOM 1016 O O . LEU A 1 127 ? -5.252 1.731 8.416 1.00 97.88 127 LEU A O 1
ATOM 1020 N N . GLU A 1 128 ? -4.849 2.806 6.492 1.00 98.19 128 GLU A N 1
ATOM 1021 C CA . GLU A 1 128 ? -5.176 4.137 7.005 1.00 98.19 128 GLU A CA 1
ATOM 1022 C C . GLU A 1 128 ? -6.654 4.236 7.406 1.00 98.19 128 GLU A C 1
ATOM 1024 O O . GLU A 1 128 ? -6.976 4.688 8.506 1.00 98.19 128 GLU A O 1
ATOM 1029 N N . ALA A 1 129 ? -7.561 3.728 6.567 1.00 98.38 129 ALA A N 1
ATOM 1030 C CA . ALA A 1 129 ? -8.981 3.645 6.891 1.00 98.38 129 ALA A CA 1
ATOM 1031 C C . ALA A 1 129 ? -9.236 2.789 8.145 1.00 98.38 129 ALA A C 1
ATOM 1033 O O . ALA A 1 129 ? -10.039 3.175 8.998 1.00 98.38 129 ALA A O 1
ATOM 1034 N N . LEU A 1 130 ? -8.523 1.667 8.301 1.00 98.06 130 LEU A N 1
ATOM 1035 C CA . LEU A 1 130 ? -8.584 0.850 9.511 1.00 98.06 130 LEU A CA 1
ATOM 1036 C C . LEU A 1 130 ? -8.092 1.631 10.740 1.00 98.06 130 LEU A C 1
ATOM 1038 O O . LEU A 1 130 ? -8.761 1.611 11.770 1.00 98.06 130 LEU A O 1
ATOM 1042 N N . ILE A 1 131 ? -6.977 2.359 10.646 1.00 98.31 131 ILE A N 1
ATOM 1043 C CA . ILE A 1 131 ? -6.474 3.205 11.740 1.00 98.31 131 ILE A CA 1
ATOM 1044 C C . ILE A 1 131 ? -7.521 4.254 12.137 1.00 98.31 131 ILE A C 1
ATOM 1046 O O . ILE A 1 131 ? -7.828 4.384 13.324 1.00 98.31 131 ILE A O 1
ATOM 1050 N N . HIS A 1 132 ? -8.120 4.958 11.173 1.00 98.19 132 HIS A N 1
ATOM 1051 C CA . HIS A 1 132 ? -9.181 5.936 11.438 1.00 98.19 132 HIS A CA 1
ATOM 1052 C C . HIS A 1 132 ? -10.416 5.301 12.089 1.00 98.19 132 HIS A C 1
ATOM 1054 O O . HIS A 1 132 ? -11.018 5.876 13.003 1.00 98.19 132 HIS A O 1
ATOM 1060 N N . TYR A 1 133 ? -10.778 4.092 11.666 1.00 98.12 133 TYR A N 1
ATOM 1061 C CA . TYR A 1 133 ? -11.854 3.336 12.290 1.00 98.12 133 TYR A CA 1
ATOM 1062 C C . TYR A 1 133 ? -11.530 2.985 13.752 1.00 98.12 133 TYR A C 1
ATOM 1064 O O . TYR A 1 133 ? -12.330 3.263 14.645 1.00 98.12 133 TYR A O 1
ATOM 1072 N N . VAL A 1 134 ? -10.330 2.465 14.030 1.00 97.44 134 VAL A N 1
ATOM 1073 C CA . VAL A 1 134 ? -9.873 2.130 15.392 1.00 97.44 134 VAL A CA 1
ATOM 1074 C C . VAL A 1 134 ? -9.830 3.379 16.284 1.00 97.44 134 VAL A C 1
ATOM 1076 O O . VAL A 1 134 ? -10.265 3.341 17.438 1.00 97.44 134 VAL A O 1
ATOM 1079 N N . GLN A 1 135 ? -9.379 4.517 15.753 1.00 97.19 135 GLN A N 1
ATOM 1080 C CA . GLN A 1 135 ? -9.421 5.805 16.452 1.00 97.19 135 GLN A CA 1
ATOM 1081 C C . GLN A 1 135 ? -10.858 6.223 16.791 1.00 97.19 135 GLN A C 1
ATOM 1083 O O . GLN A 1 135 ? -11.130 6.638 17.920 1.00 97.19 135 GLN A O 1
ATOM 1088 N N . SER A 1 136 ? -11.790 6.055 15.853 1.00 97.50 136 SER A N 1
ATOM 1089 C CA . SER A 1 136 ? -13.212 6.352 16.068 1.00 97.50 136 SER A CA 1
ATOM 1090 C C . SER A 1 136 ? -13.819 5.460 17.156 1.00 97.50 136 SER A C 1
ATOM 1092 O O . SER A 1 136 ? -14.547 5.945 18.028 1.00 97.50 136 SER A O 1
ATOM 1094 N N . LEU A 1 137 ? -13.462 4.172 17.179 1.00 94.94 137 LEU A N 1
ATOM 1095 C CA . LEU A 1 137 ? -13.851 3.255 18.253 1.00 94.94 137 LEU A CA 1
ATOM 1096 C C . LEU A 1 137 ? -13.294 3.696 19.605 1.00 94.94 137 LEU A C 1
ATOM 1098 O O . LEU A 1 137 ? -14.007 3.666 20.609 1.00 94.94 137 LEU A O 1
ATOM 1102 N N . ARG A 1 138 ? -12.038 4.141 19.656 1.00 95.00 138 ARG A N 1
ATOM 1103 C CA . ARG A 1 138 ? -11.430 4.644 20.892 1.00 95.00 138 ARG A CA 1
ATOM 1104 C C . ARG A 1 138 ? -12.167 5.872 21.420 1.00 95.00 138 ARG A C 1
ATOM 1106 O O . ARG A 1 138 ? -12.486 5.911 22.606 1.00 95.00 138 ARG A O 1
ATOM 1113 N N . VAL A 1 139 ? -12.475 6.841 20.556 1.00 95.12 139 VAL A N 1
ATOM 1114 C CA . VAL A 1 139 ? -13.251 8.037 20.930 1.00 95.12 139 VAL A CA 1
ATOM 1115 C C . VAL A 1 139 ? -14.641 7.649 21.433 1.00 95.12 139 VAL A C 1
ATOM 1117 O O . VAL A 1 139 ? -15.074 8.152 22.466 1.00 95.12 139 VAL A O 1
ATOM 1120 N N . THR A 1 140 ? -15.308 6.712 20.758 1.00 92.12 140 THR A N 1
ATOM 1121 C CA . THR A 1 140 ? -16.638 6.225 21.155 1.00 92.12 140 THR A CA 1
ATOM 1122 C C . THR A 1 140 ? -16.609 5.563 22.534 1.00 92.12 140 THR A C 1
ATOM 1124 O O . THR A 1 140 ? -17.441 5.885 23.378 1.00 92.12 140 THR A O 1
ATOM 1127 N N . ASN A 1 141 ? -15.618 4.705 22.808 1.00 90.19 141 ASN A N 1
ATOM 1128 C CA . ASN A 1 141 ? -15.444 4.105 24.134 1.00 90.19 141 ASN A CA 1
ATOM 1129 C C . ASN A 1 141 ? -15.213 5.184 25.205 1.00 90.19 141 ASN A C 1
ATOM 1131 O O . ASN A 1 141 ? -15.882 5.185 26.235 1.00 90.19 141 ASN A O 1
ATOM 1135 N N . LEU A 1 142 ? -14.316 6.145 24.959 1.00 91.56 142 LEU A N 1
ATOM 1136 C CA . LEU A 1 142 ? -14.062 7.243 25.901 1.00 91.56 142 LEU A CA 1
ATOM 1137 C C . LEU A 1 142 ? -15.322 8.076 26.178 1.00 91.56 142 LEU A C 1
ATOM 1139 O O . LEU A 1 142 ? -15.579 8.433 27.327 1.00 91.56 142 LEU A O 1
ATOM 1143 N N . ALA A 1 143 ? -16.120 8.361 25.147 1.00 92.38 143 ALA A N 1
ATOM 1144 C CA . ALA A 1 143 ? -17.376 9.090 25.281 1.00 92.38 143 ALA A CA 1
ATOM 1145 C C . ALA A 1 143 ? -18.415 8.307 26.100 1.00 92.38 143 ALA A C 1
ATOM 1147 O O . ALA A 1 143 ? -19.033 8.885 26.995 1.00 92.38 143 ALA A O 1
ATOM 1148 N N . ALA A 1 144 ? -18.564 7.002 25.847 1.00 89.12 144 ALA A N 1
ATOM 1149 C CA . ALA A 1 144 ? -19.460 6.136 26.611 1.00 89.12 144 ALA A CA 1
ATOM 1150 C C . ALA A 1 144 ? -19.086 6.125 28.099 1.00 89.12 144 ALA A C 1
ATOM 1152 O O . ALA A 1 144 ? -19.935 6.379 28.948 1.00 89.12 144 ALA A O 1
ATOM 1153 N N . HIS A 1 145 ? -17.804 5.939 28.421 1.00 89.06 145 HIS A N 1
ATOM 1154 C CA . HIS A 1 145 ? -17.350 5.962 29.811 1.00 89.06 145 HIS A CA 1
ATOM 1155 C C . HIS A 1 145 ? -17.533 7.329 30.474 1.00 89.06 145 HIS A C 1
ATOM 1157 O O . HIS A 1 145 ? -17.996 7.390 31.605 1.00 89.06 145 HIS A O 1
ATOM 1163 N N . ARG A 1 146 ? -17.283 8.434 29.762 1.00 90.94 146 ARG A N 1
ATOM 1164 C CA . ARG A 1 146 ? -17.569 9.773 30.295 1.00 90.94 146 ARG A CA 1
ATOM 1165 C C . ARG A 1 146 ? -19.057 9.962 30.610 1.00 90.94 146 ARG A C 1
ATOM 1167 O O . ARG A 1 146 ? -19.388 10.622 31.591 1.00 90.94 146 ARG A O 1
ATOM 1174 N N . ALA A 1 147 ? -19.952 9.411 29.790 1.00 89.88 147 ALA A N 1
ATOM 1175 C CA . ALA A 1 147 ? -21.387 9.451 30.061 1.00 89.88 147 ALA A CA 1
ATOM 1176 C C . ALA A 1 147 ? -21.750 8.646 31.321 1.00 89.88 147 ALA A C 1
ATOM 1178 O O . ALA A 1 147 ? -22.565 9.115 32.114 1.00 89.88 147 ALA A O 1
ATOM 1179 N N . LEU A 1 148 ? -21.109 7.491 31.540 1.00 88.31 148 LEU A N 1
ATOM 1180 C CA . LEU A 1 148 ? -21.256 6.717 32.776 1.00 88.31 148 LEU A CA 1
ATOM 1181 C C . LEU A 1 148 ? -20.766 7.501 34.000 1.00 88.31 148 LEU A C 1
ATOM 1183 O O . LEU A 1 148 ? -21.491 7.582 34.990 1.00 88.31 148 LEU A O 1
ATOM 1187 N N . ASP A 1 149 ? -19.592 8.131 33.909 1.00 87.44 149 ASP A N 1
ATOM 1188 C CA . ASP A 1 149 ? -19.011 8.937 34.990 1.00 87.44 149 ASP A CA 1
ATOM 1189 C C . ASP A 1 149 ? -19.953 10.088 35.386 1.00 87.44 149 ASP A C 1
ATOM 1191 O O . ASP A 1 149 ? -20.263 10.285 36.562 1.00 87.44 149 ASP A O 1
ATOM 1195 N N . VAL A 1 150 ? -20.472 10.827 34.398 1.00 89.38 150 VAL A N 1
ATOM 1196 C CA . VAL A 1 150 ? -21.432 11.920 34.632 1.00 89.38 150 VAL A CA 1
ATOM 1197 C C . VAL A 1 150 ? -22.755 11.391 35.190 1.00 89.38 150 VAL A C 1
ATOM 1199 O O . VAL A 1 150 ? -23.292 11.977 36.129 1.00 89.38 150 VAL A O 1
ATOM 1202 N N . GLY A 1 151 ? -23.276 10.283 34.657 1.00 85.94 151 GLY A N 1
ATOM 1203 C CA . GLY A 1 151 ? -24.499 9.652 35.158 1.00 85.94 151 GLY A CA 1
ATOM 1204 C C . GLY A 1 151 ? -24.374 9.230 36.622 1.00 85.94 151 GLY A C 1
ATOM 1205 O O . GLY A 1 151 ? -25.271 9.498 37.423 1.00 85.94 151 GLY A O 1
ATOM 1206 N N . HIS A 1 152 ? -23.233 8.651 36.999 1.00 84.06 152 HIS A N 1
ATOM 1207 C CA . HIS A 1 152 ? -22.951 8.292 38.383 1.00 84.06 152 HIS A CA 1
ATOM 1208 C C . HIS A 1 152 ? -22.920 9.522 39.302 1.00 84.06 152 HIS A C 1
ATOM 1210 O O . HIS A 1 152 ? -23.550 9.501 40.364 1.00 84.06 152 HIS A O 1
ATOM 1216 N N . LEU A 1 153 ? -22.242 10.601 38.891 1.00 86.06 153 LEU A N 1
ATOM 1217 C CA . LEU A 1 153 ? -22.191 11.856 39.652 1.00 86.06 153 LEU A CA 1
ATOM 1218 C C . LEU A 1 153 ? -23.586 12.456 39.869 1.00 86.06 153 LEU A C 1
ATOM 1220 O O . LEU A 1 153 ? -23.899 12.902 40.974 1.00 86.06 153 LEU A O 1
ATOM 1224 N N . LEU A 1 154 ? -24.440 12.433 38.840 1.00 85.19 154 LEU A N 1
ATOM 1225 C CA . LEU A 1 154 ? -25.818 12.919 38.940 1.00 85.19 154 LEU A CA 1
ATOM 1226 C C . LEU A 1 154 ? -26.619 12.129 39.978 1.00 85.19 154 LEU A C 1
ATOM 1228 O O . LEU A 1 154 ? -27.312 12.729 40.797 1.00 85.19 154 LEU A O 1
ATOM 1232 N N . ILE A 1 155 ? -26.487 10.805 39.993 1.00 81.25 155 ILE A N 1
ATOM 1233 C CA . ILE A 1 155 ? -27.159 9.947 40.975 1.00 81.25 155 ILE A CA 1
ATOM 1234 C C . ILE A 1 155 ? -26.618 10.189 42.393 1.00 81.25 155 ILE A C 1
ATOM 1236 O O . ILE A 1 155 ? -27.400 10.293 43.332 1.00 81.25 155 ILE A O 1
ATOM 1240 N N . GLY A 1 156 ? -25.302 10.362 42.558 1.00 77.12 156 GLY A N 1
ATOM 1241 C CA . GLY A 1 156 ? -24.682 10.663 43.858 1.00 77.12 156 GLY A CA 1
ATOM 1242 C C . GLY A 1 156 ? -25.057 12.016 44.456 1.00 77.12 156 GLY A C 1
ATOM 1243 O O . GLY A 1 156 ? -24.947 12.194 45.666 1.00 77.12 156 GLY A O 1
ATOM 1244 N N . SER A 1 157 ? -25.536 12.955 43.639 1.00 77.94 157 SER A N 1
ATOM 1245 C CA . SER A 1 157 ? -26.045 14.247 44.114 1.00 77.94 157 SER A CA 1
ATOM 1246 C C . SER A 1 157 ? -27.471 14.189 44.685 1.00 77.94 157 SER A C 1
ATOM 1248 O O . SER A 1 157 ? -27.918 15.157 45.302 1.00 77.94 157 SER A O 1
ATOM 1250 N N . ARG A 1 158 ? -28.193 13.073 44.499 1.00 73.81 158 ARG A N 1
ATOM 1251 C CA . ARG A 1 158 ? -29.563 12.888 45.002 1.00 73.81 158 ARG A CA 1
ATOM 1252 C C . ARG A 1 158 ? -29.568 12.303 46.416 1.00 73.81 158 ARG A C 1
ATOM 1254 O O . ARG A 1 158 ? -28.673 11.555 46.802 1.00 73.81 158 ARG A O 1
ATOM 1261 N N . VAL A 1 159 ? -30.600 12.635 47.197 1.00 59.44 159 VAL A N 1
ATOM 1262 C CA . VAL A 1 159 ? -30.815 12.061 48.536 1.00 59.44 159 VAL A CA 1
ATOM 1263 C C . VAL A 1 159 ? -31.061 10.553 48.377 1.00 59.44 159 VAL A C 1
ATOM 1265 O O . VAL A 1 159 ? -31.966 10.183 47.631 1.00 59.44 159 VAL A O 1
ATOM 1268 N N . PRO A 1 160 ? -30.283 9.672 49.032 1.00 59.81 160 PRO A N 1
ATOM 1269 C CA . PRO A 1 160 ? -30.343 8.237 48.775 1.00 59.81 160 PRO A CA 1
ATOM 1270 C C . PRO A 1 160 ? -31.677 7.657 49.258 1.00 59.81 160 PRO A C 1
ATOM 1272 O O . PRO A 1 160 ? -31.893 7.483 50.456 1.00 59.81 160 PRO A O 1
ATOM 1275 N N . THR A 1 161 ? -32.567 7.333 48.321 1.00 57.06 161 THR A N 1
ATOM 1276 C CA . THR A 1 161 ? -33.875 6.709 48.581 1.00 57.06 161 THR A CA 1
ATOM 1277 C C . THR A 1 161 ? -33.805 5.178 48.686 1.00 57.06 161 THR A C 1
ATOM 1279 O O . THR A 1 161 ? -34.754 4.562 49.164 1.00 57.06 161 THR A O 1
ATOM 1282 N N . GLY A 1 162 ? -32.667 4.545 48.359 1.00 60.84 162 GLY A N 1
ATOM 1283 C CA . GLY A 1 162 ? -32.449 3.101 48.535 1.00 60.84 162 GLY A CA 1
ATOM 1284 C C . GLY A 1 162 ? -30.966 2.711 48.605 1.00 60.84 162 GLY A C 1
ATOM 1285 O O . GLY A 1 162 ? -30.186 3.050 47.720 1.00 60.84 162 GLY A O 1
ATOM 1286 N N . LYS A 1 163 ? -30.554 1.996 49.664 1.00 61.47 163 LYS A N 1
ATOM 1287 C CA . LYS A 1 163 ? -29.143 1.614 49.908 1.00 61.47 163 LYS A CA 1
ATOM 1288 C C . LYS A 1 163 ? -28.625 0.485 49.001 1.00 61.47 163 LYS A C 1
ATOM 1290 O O . LYS A 1 163 ? -27.430 0.459 48.707 1.00 61.47 163 LYS A O 1
ATOM 1295 N N . ASP A 1 164 ? -29.492 -0.422 48.551 1.00 67.00 164 ASP A N 1
ATOM 1296 C CA . ASP A 1 164 ? -29.062 -1.656 47.872 1.00 67.00 164 ASP A CA 1
ATOM 1297 C C . ASP A 1 164 ? -28.813 -1.479 46.360 1.00 67.00 164 ASP A C 1
ATOM 1299 O O . ASP A 1 164 ? -27.881 -2.079 45.812 1.00 67.00 164 ASP A O 1
ATOM 1303 N N . SER A 1 165 ? -29.565 -0.601 45.678 1.00 69.00 165 SER A N 1
ATOM 1304 C CA . SER A 1 165 ? -29.343 -0.306 44.248 1.00 69.00 165 SER A CA 1
ATOM 1305 C C . SER A 1 165 ? -28.020 0.432 44.023 1.00 69.00 165 SER A C 1
ATOM 1307 O O . SER A 1 165 ? -27.284 0.135 43.082 1.00 69.00 165 SER A O 1
ATOM 1309 N N . PHE A 1 166 ? -27.668 1.332 44.943 1.00 74.44 166 PHE A N 1
ATOM 1310 C CA . PHE A 1 166 ? -26.471 2.162 44.861 1.00 74.44 166 PHE A CA 1
ATOM 1311 C C . PHE A 1 166 ? -25.179 1.345 44.975 1.00 74.44 166 PHE A C 1
ATOM 1313 O O . PHE A 1 166 ? -24.224 1.566 44.232 1.00 74.44 166 PHE A O 1
ATOM 1320 N N . LYS A 1 167 ? -25.160 0.357 45.879 1.00 77.94 167 LYS A N 1
ATOM 1321 C CA . LYS A 1 167 ? -24.021 -0.555 46.050 1.00 77.94 167 LYS A CA 1
ATOM 1322 C C . LYS A 1 167 ? -23.818 -1.437 44.816 1.00 77.94 167 LYS A C 1
ATOM 1324 O O . LYS A 1 167 ? -22.685 -1.638 44.387 1.00 77.94 167 LYS A O 1
ATOM 1329 N N . THR A 1 168 ? -24.915 -1.917 44.232 1.00 78.88 168 THR A N 1
ATOM 1330 C CA . THR A 1 168 ? -24.893 -2.729 43.007 1.00 78.88 168 THR A CA 1
ATOM 1331 C C . THR A 1 168 ? -24.369 -1.921 41.816 1.00 78.88 168 THR A C 1
ATOM 1333 O O . THR A 1 168 ? -23.488 -2.393 41.099 1.00 78.88 168 THR A O 1
ATOM 1336 N N . LEU A 1 169 ? -24.831 -0.676 41.652 1.00 79.56 169 LEU A N 1
ATOM 1337 C CA . LEU A 1 169 ? -24.357 0.240 40.611 1.00 79.56 169 LEU A CA 1
ATOM 1338 C C . LEU A 1 169 ? -22.861 0.562 40.759 1.00 79.56 169 LEU A C 1
ATOM 1340 O O . LEU A 1 169 ? -22.128 0.513 39.775 1.00 79.56 169 LEU A O 1
ATOM 1344 N N . ALA A 1 170 ? -22.396 0.846 41.980 1.00 81.62 170 ALA A N 1
ATOM 1345 C CA . ALA A 1 170 ? -20.987 1.135 42.245 1.00 81.62 170 ALA A CA 1
ATOM 1346 C C . ALA A 1 170 ? -20.072 -0.050 41.878 1.00 81.62 170 ALA A C 1
ATOM 1348 O O . ALA A 1 170 ? -19.051 0.145 41.222 1.00 81.62 170 ALA A O 1
ATOM 1349 N N . MET A 1 171 ? -20.467 -1.281 42.230 1.00 83.75 171 MET A N 1
ATOM 1350 C CA . MET A 1 171 ? -19.717 -2.488 41.859 1.00 83.75 171 MET A CA 1
ATOM 1351 C C . MET A 1 171 ? -19.663 -2.703 40.340 1.00 83.75 171 MET A C 1
ATOM 1353 O O . MET A 1 171 ? -18.613 -3.057 39.806 1.00 83.75 171 MET A O 1
ATOM 1357 N N . GLN A 1 172 ? -20.773 -2.482 39.628 1.00 82.44 172 GLN A N 1
ATOM 1358 C CA . GLN A 1 172 ? -20.797 -2.628 38.169 1.00 82.44 172 GLN A CA 1
ATOM 1359 C C . GLN A 1 172 ? -19.982 -1.539 37.460 1.00 82.44 172 GLN A C 1
ATOM 1361 O O . GLN A 1 172 ? -19.289 -1.830 36.487 1.00 82.44 172 GLN A O 1
ATOM 1366 N N . LEU A 1 173 ? -20.003 -0.301 37.961 1.00 83.44 173 LEU A N 1
ATOM 1367 C CA . LEU A 1 173 ? -19.164 0.781 37.442 1.00 83.44 173 LEU A CA 1
ATOM 1368 C C . LEU A 1 173 ? -17.672 0.476 37.607 1.00 83.44 173 LEU A C 1
ATOM 1370 O O . LEU A 1 173 ? -16.906 0.688 36.670 1.00 83.44 173 LEU A O 1
ATOM 1374 N N . GLU A 1 174 ? -17.259 -0.078 38.749 1.00 85.00 174 GLU A N 1
ATOM 1375 C CA . GLU A 1 174 ? -15.869 -0.492 38.976 1.00 85.00 174 GLU A CA 1
ATOM 1376 C C . GLU A 1 174 ? -15.429 -1.601 38.000 1.00 85.00 174 GLU A C 1
ATOM 1378 O O . GLU A 1 174 ? -14.339 -1.538 37.424 1.00 85.00 174 GLU A O 1
ATOM 1383 N N . GLN A 1 175 ? -16.293 -2.591 37.744 1.00 84.44 175 GLN A N 1
ATOM 1384 C CA . GLN A 1 175 ? -16.028 -3.640 36.749 1.00 84.44 175 GLN A CA 1
ATOM 1385 C C . GLN A 1 175 ? -15.880 -3.067 35.331 1.00 84.44 175 GLN A C 1
ATOM 1387 O O . GLN A 1 175 ? -14.926 -3.401 34.619 1.00 84.44 175 GLN A O 1
ATOM 1392 N N . VAL A 1 176 ? -16.777 -2.160 34.939 1.00 85.56 176 VAL A N 1
ATOM 1393 C CA . VAL A 1 176 ? -16.748 -1.496 33.629 1.00 85.56 176 VAL A CA 1
ATOM 1394 C C . VAL A 1 176 ? -15.514 -0.592 33.479 1.00 85.56 176 VAL A C 1
ATOM 1396 O O . VAL A 1 176 ? -14.912 -0.558 32.402 1.00 85.56 176 VAL A O 1
ATOM 1399 N N . GLU A 1 177 ? -15.071 0.086 34.542 1.00 85.00 177 GLU A N 1
ATOM 1400 C CA . GLU A 1 177 ? -13.859 0.922 34.539 1.00 85.00 177 GLU A CA 1
ATOM 1401 C C . GLU A 1 177 ? -12.573 0.091 34.387 1.00 85.00 177 GLU A C 1
ATOM 1403 O O . GLU A 1 177 ? -11.640 0.496 33.688 1.00 85.00 177 GLU A O 1
ATOM 1408 N N . ASN A 1 178 ? -12.517 -1.111 34.964 1.00 84.50 178 ASN A N 1
ATOM 1409 C CA . ASN A 1 178 ? -11.383 -2.013 34.749 1.00 84.50 178 ASN A CA 1
ATOM 1410 C C . ASN A 1 178 ? -11.309 -2.485 33.286 1.00 84.50 178 ASN A C 1
ATOM 1412 O O . ASN A 1 178 ? -10.236 -2.455 32.672 1.00 84.50 178 ASN A O 1
ATOM 1416 N N . LYS A 1 179 ? -12.452 -2.835 32.681 1.00 86.56 179 LYS A N 1
ATOM 1417 C CA . LYS A 1 179 ? -12.523 -3.236 31.264 1.00 86.56 179 LYS A CA 1
ATOM 1418 C C . LYS A 1 179 ? -12.234 -2.081 30.301 1.00 86.56 179 LYS A C 1
ATOM 1420 O O . LYS A 1 179 ? -11.596 -2.297 29.269 1.00 86.56 179 LYS A O 1
ATOM 1425 N N . LYS A 1 180 ? -12.612 -0.846 30.649 1.00 88.38 180 LYS A N 1
ATOM 1426 C CA . LYS A 1 180 ? -12.274 0.377 29.895 1.00 88.38 180 LYS A CA 1
ATOM 1427 C C . LYS A 1 180 ? -10.786 0.487 29.616 1.00 88.38 180 LYS A C 1
ATOM 1429 O O . LYS A 1 180 ? -10.393 0.675 28.468 1.00 88.38 180 LYS A O 1
ATOM 1434 N N . LYS A 1 181 ? -9.956 0.396 30.663 1.00 87.44 181 LYS A N 1
ATOM 1435 C CA . LYS A 1 181 ? -8.500 0.561 30.540 1.00 87.44 181 LYS A CA 1
ATOM 1436 C C . LYS A 1 181 ? -7.914 -0.479 29.594 1.00 87.44 181 LYS A C 1
ATOM 1438 O O . LYS A 1 181 ? -7.157 -0.110 28.700 1.00 87.44 181 LYS A O 1
ATOM 1443 N N . ALA A 1 182 ? -8.324 -1.739 29.741 1.00 89.69 182 ALA A N 1
ATOM 1444 C CA . ALA A 1 182 ? -7.892 -2.819 28.862 1.00 89.69 182 ALA A CA 1
ATOM 1445 C C . ALA A 1 182 ? -8.285 -2.558 27.397 1.00 89.69 182 ALA A C 1
ATOM 1447 O O . ALA A 1 182 ? -7.433 -2.632 26.514 1.00 89.69 182 ALA A O 1
ATOM 1448 N N . ARG A 1 183 ? -9.539 -2.165 27.130 1.00 91.56 183 ARG A N 1
ATOM 1449 C CA . ARG A 1 183 ? -10.017 -1.880 25.764 1.00 91.56 183 ARG A CA 1
ATOM 1450 C C . ARG A 1 183 ? -9.342 -0.659 25.142 1.00 91.56 183 ARG A C 1
ATOM 1452 O O . ARG A 1 183 ? -8.986 -0.689 23.969 1.00 91.56 183 ARG A O 1
ATOM 1459 N N . VAL A 1 184 ? -9.139 0.413 25.908 1.00 91.88 184 VAL A N 1
ATOM 1460 C CA . VAL A 1 184 ? -8.439 1.610 25.416 1.00 91.88 184 VAL A CA 1
ATOM 1461 C C . VAL A 1 184 ? -6.972 1.302 25.109 1.00 91.88 184 VAL A C 1
ATOM 1463 O O . VAL A 1 184 ? -6.488 1.755 24.073 1.00 91.88 184 VAL A O 1
ATOM 1466 N N . SER A 1 185 ? -6.290 0.521 25.957 1.00 93.50 185 SER A N 1
ATOM 1467 C CA . SER A 1 185 ? -4.920 0.057 25.690 1.00 93.50 185 SER A CA 1
ATOM 1468 C C . SER A 1 185 ? -4.874 -0.788 24.422 1.00 93.50 185 SER A C 1
ATOM 1470 O O . SER A 1 185 ? -4.132 -0.463 23.506 1.00 93.50 185 SER A O 1
ATOM 1472 N N . PHE A 1 186 ? -5.759 -1.781 24.304 1.00 94.94 186 PHE A N 1
ATOM 1473 C CA . PHE A 1 186 ? -5.856 -2.640 23.125 1.00 94.94 186 PHE A CA 1
ATOM 1474 C C . PHE A 1 186 ? -6.031 -1.845 21.821 1.00 94.94 186 PHE A C 1
ATOM 1476 O O . PHE A 1 186 ? -5.354 -2.102 20.827 1.00 94.94 186 PHE A O 1
ATOM 1483 N N . LEU A 1 187 ? -6.920 -0.845 21.817 1.00 96.19 187 LEU A N 1
ATOM 1484 C CA . LEU A 1 187 ? -7.137 0.017 20.652 1.00 96.19 187 LEU A CA 1
ATOM 1485 C C . LEU A 1 187 ? -5.907 0.876 20.331 1.00 96.19 187 LEU A C 1
ATOM 1487 O O . LEU A 1 187 ? -5.613 1.105 19.159 1.00 96.19 187 LEU A O 1
ATOM 1491 N N . GLN A 1 188 ? -5.192 1.3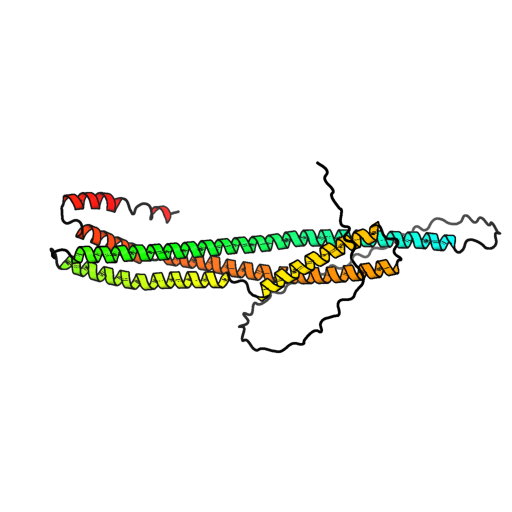58 21.350 1.00 96.69 188 GLN A N 1
ATOM 1492 C CA . GLN A 1 188 ? -3.951 2.111 21.169 1.00 96.69 188 GLN A CA 1
ATOM 1493 C C . GLN A 1 188 ? -2.847 1.229 20.570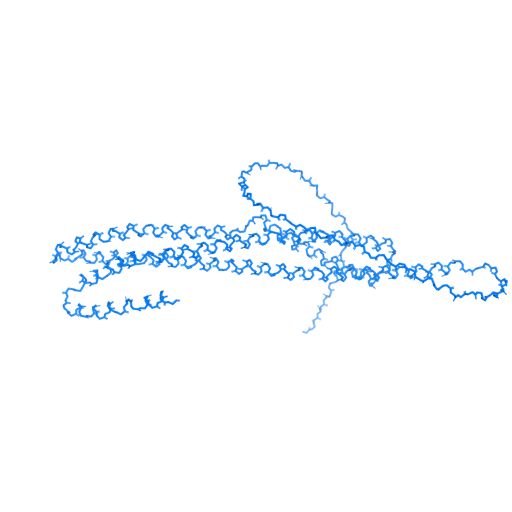 1.00 96.69 188 GLN A C 1
ATOM 1495 O 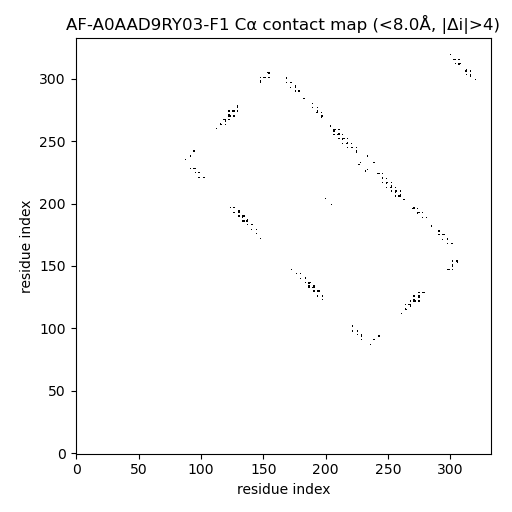O . GLN A 1 188 ? -2.200 1.648 19.610 1.00 96.69 188 GLN A O 1
ATOM 1500 N N . ASP A 1 189 ? -2.687 0.012 21.086 1.00 96.81 189 ASP A N 1
ATOM 1501 C CA . ASP A 1 189 ? -1.702 -0.959 20.609 1.00 96.81 189 ASP A CA 1
ATOM 1502 C C . ASP A 1 189 ? -1.983 -1.348 19.152 1.00 96.81 189 ASP A C 1
ATOM 1504 O O . ASP A 1 189 ? -1.068 -1.430 18.333 1.00 96.81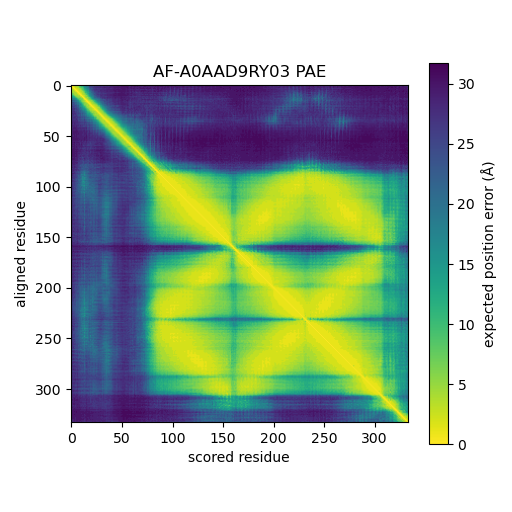 189 ASP A O 1
ATOM 1508 N N . LEU A 1 190 ? -3.262 -1.504 18.789 1.00 97.12 190 LEU A N 1
ATOM 1509 C CA . LEU A 1 190 ? -3.678 -1.777 17.414 1.00 97.12 190 LEU A CA 1
ATOM 1510 C C . LEU A 1 190 ? -3.376 -0.604 16.466 1.00 97.12 190 LEU A C 1
ATOM 1512 O O . LEU A 1 190 ? -2.900 -0.826 15.352 1.00 97.12 190 LEU A O 1
ATOM 1516 N N . ILE A 1 191 ? -3.610 0.643 16.896 1.00 97.56 191 ILE A N 1
ATOM 1517 C CA . ILE A 1 191 ? -3.233 1.833 16.112 1.00 97.56 191 ILE A CA 1
ATOM 1518 C C . ILE A 1 191 ? -1.725 1.841 15.873 1.00 97.56 191 ILE A C 1
ATOM 1520 O O . ILE A 1 191 ? -1.290 2.039 14.738 1.00 97.56 191 ILE A O 1
ATOM 1524 N N . GLU A 1 192 ? -0.927 1.627 16.919 1.00 97.44 192 GLU A N 1
ATOM 1525 C CA . GLU A 1 192 ? 0.531 1.617 16.818 1.00 97.44 192 GLU A CA 1
ATOM 1526 C C . GLU A 1 192 ? 1.027 0.496 15.899 1.00 97.44 192 GLU A C 1
ATOM 1528 O O . GLU A 1 192 ? 1.856 0.745 15.021 1.00 97.44 192 GLU A O 1
ATOM 1533 N N . TYR A 1 193 ? 0.479 -0.712 16.051 1.00 96.50 193 TYR A N 1
ATOM 1534 C CA . TYR A 1 193 ? 0.788 -1.868 15.215 1.00 96.50 193 TYR A CA 1
ATOM 1535 C C . TYR A 1 193 ? 0.558 -1.572 13.727 1.00 96.50 193 TYR A C 1
ATOM 1537 O O . TYR A 1 193 ? 1.480 -1.695 12.914 1.00 96.50 193 TYR A O 1
ATOM 1545 N N . CYS A 1 194 ? -0.639 -1.094 13.373 1.00 96.81 194 CYS A N 1
ATOM 1546 C CA . CYS A 1 194 ? -0.957 -0.727 11.996 1.00 96.81 194 CYS A CA 1
ATOM 1547 C C . CYS A 1 194 ? -0.073 0.429 11.499 1.00 96.81 194 CYS A C 1
ATOM 1549 O O . CYS A 1 194 ? 0.424 0.388 10.373 1.00 96.81 194 CYS A O 1
ATOM 1551 N N . SER A 1 195 ? 0.191 1.431 12.343 1.00 96.69 195 SER A N 1
ATOM 1552 C CA . SER A 1 195 ? 0.989 2.609 11.972 1.00 96.69 195 SER A CA 1
ATOM 1553 C C . SER A 1 195 ? 2.443 2.253 11.658 1.00 96.69 1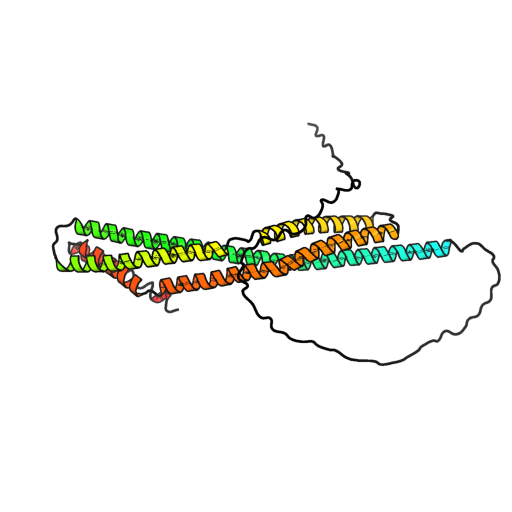95 SER A C 1
ATOM 1555 O O . SER A 1 195 ? 3.012 2.787 10.708 1.00 96.69 195 SER A O 1
ATOM 1557 N N . LYS A 1 196 ? 3.044 1.314 12.400 1.00 95.31 196 LYS A N 1
ATOM 1558 C CA . LYS A 1 196 ? 4.412 0.837 12.136 1.00 95.31 196 LYS A CA 1
ATOM 1559 C C . LYS A 1 196 ? 4.541 0.206 10.747 1.00 95.31 196 LYS A C 1
ATOM 1561 O O . LYS A 1 196 ? 5.508 0.490 10.049 1.00 95.31 196 LYS A O 1
ATOM 1566 N N . SER A 1 197 ? 3.545 -0.571 10.314 1.00 93.75 197 SER A N 1
ATOM 1567 C CA . SER A 1 197 ? 3.536 -1.212 8.984 1.00 93.75 197 SER A CA 1
ATOM 1568 C C . SER A 1 197 ? 3.406 -0.222 7.811 1.00 93.75 197 SER A C 1
ATOM 1570 O O . SER A 1 197 ? 3.783 -0.520 6.673 1.00 93.75 197 SER A O 1
ATOM 1572 N N . MET A 1 198 ? 2.887 0.980 8.078 1.00 93.00 198 MET A N 1
ATOM 1573 C CA . MET A 1 198 ? 2.717 2.029 7.070 1.00 93.00 198 MET A CA 1
ATOM 1574 C C . MET A 1 198 ? 4.028 2.750 6.750 1.00 93.00 198 MET A C 1
ATOM 1576 O O . MET A 1 198 ? 4.174 3.297 5.654 1.00 93.00 198 MET A O 1
ATOM 1580 N N . ILE A 1 199 ? 5.008 2.725 7.657 1.00 91.94 199 ILE A N 1
ATOM 1581 C CA . ILE A 1 199 ? 6.282 3.419 7.470 1.00 91.94 199 ILE A CA 1
ATOM 1582 C C . ILE A 1 199 ? 7.074 2.739 6.353 1.00 91.94 199 ILE A C 1
ATOM 1584 O O . ILE A 1 199 ? 7.515 1.599 6.469 1.00 91.94 199 ILE A O 1
ATOM 1588 N N . MET A 1 200 ? 7.295 3.470 5.262 1.00 89.62 200 MET A N 1
ATOM 1589 C CA . MET A 1 200 ? 8.153 2.997 4.184 1.00 89.62 200 MET A CA 1
ATOM 1590 C C . MET A 1 200 ? 9.624 3.054 4.609 1.00 89.62 200 MET A C 1
ATOM 1592 O O . MET A 1 200 ? 10.112 4.094 5.076 1.00 89.62 200 MET A O 1
ATOM 1596 N N . SER A 1 201 ? 10.345 1.946 4.408 1.00 93.06 201 SER A N 1
ATOM 1597 C CA . SER A 1 201 ? 11.771 1.882 4.719 1.00 93.06 201 SER A CA 1
ATOM 1598 C C . SER A 1 201 ? 12.534 2.959 3.940 1.00 93.06 201 SER A C 1
ATOM 1600 O O . SER A 1 201 ? 12.183 3.345 2.818 1.00 93.06 201 SER A O 1
ATOM 1602 N N . ARG A 1 202 ? 13.593 3.503 4.549 1.00 94.81 202 ARG A N 1
ATOM 1603 C CA . ARG A 1 202 ? 14.463 4.474 3.867 1.00 94.81 202 ARG A CA 1
ATOM 1604 C C . ARG A 1 202 ? 15.066 3.867 2.598 1.00 94.81 202 ARG A C 1
ATOM 1606 O O . ARG A 1 202 ? 15.147 4.557 1.591 1.00 94.81 202 ARG A O 1
ATOM 1613 N N . GLN A 1 203 ? 15.433 2.589 2.652 1.00 94.56 203 GLN A N 1
ATOM 1614 C CA . GLN A 1 203 ? 15.996 1.858 1.524 1.00 94.56 203 GLN A CA 1
ATOM 1615 C C . GLN A 1 203 ? 15.024 1.780 0.342 1.00 94.56 203 GLN A C 1
ATOM 1617 O O . GLN A 1 203 ? 15.421 2.115 -0.769 1.00 94.56 203 GLN A O 1
ATOM 1622 N N . LEU A 1 204 ? 13.750 1.431 0.566 1.00 94.06 204 LEU A N 1
ATOM 1623 C CA . LEU A 1 204 ? 12.771 1.363 -0.523 1.00 94.06 204 LEU A CA 1
ATOM 1624 C C . LEU A 1 204 ? 12.546 2.734 -1.173 1.00 94.06 204 LEU A C 1
ATOM 1626 O O . LEU A 1 204 ? 12.493 2.822 -2.395 1.00 94.06 204 LEU A O 1
ATOM 1630 N N . ARG A 1 205 ? 12.493 3.814 -0.380 1.00 95.62 205 ARG A N 1
ATOM 1631 C CA . ARG A 1 205 ? 12.414 5.184 -0.924 1.00 95.62 205 ARG A CA 1
ATOM 1632 C C . ARG A 1 205 ? 13.568 5.498 -1.869 1.00 95.62 205 ARG A C 1
ATOM 1634 O O . ARG A 1 205 ? 13.329 5.949 -2.981 1.00 95.62 205 ARG A O 1
ATOM 1641 N N . VAL A 1 206 ? 14.796 5.207 -1.440 1.00 96.81 206 VAL A N 1
ATOM 1642 C CA . VAL A 1 206 ? 15.989 5.412 -2.273 1.00 96.81 206 VAL A CA 1
ATOM 1643 C C . VAL A 1 206 ? 15.899 4.591 -3.560 1.00 96.81 206 VAL A C 1
ATOM 1645 O O . VAL A 1 206 ? 16.131 5.135 -4.633 1.00 96.81 206 VAL A O 1
ATOM 1648 N N . LEU A 1 207 ? 15.491 3.321 -3.483 1.00 96.31 207 LEU A N 1
ATOM 1649 C CA . LEU A 1 207 ? 15.330 2.471 -4.668 1.00 96.31 207 LEU A CA 1
ATOM 1650 C C . LEU A 1 207 ? 14.290 3.021 -5.656 1.00 96.31 207 LEU A C 1
ATOM 1652 O O . LEU A 1 207 ? 14.523 2.989 -6.864 1.00 96.31 207 LEU A O 1
ATOM 1656 N N . MET A 1 208 ? 13.164 3.544 -5.163 1.00 96.12 208 MET A N 1
ATOM 1657 C CA . MET A 1 208 ? 12.136 4.165 -6.007 1.00 96.12 208 MET A CA 1
ATOM 1658 C C . MET A 1 208 ? 12.648 5.439 -6.693 1.00 96.12 208 MET A C 1
ATOM 1660 O O . MET A 1 208 ? 12.420 5.625 -7.890 1.00 96.12 208 MET A O 1
ATOM 1664 N N . ASP A 1 209 ? 13.367 6.292 -5.961 1.00 97.19 209 ASP A N 1
ATOM 1665 C CA . ASP A 1 209 ? 13.945 7.527 -6.502 1.00 97.19 209 ASP A CA 1
ATOM 1666 C C . ASP A 1 209 ? 15.035 7.232 -7.543 1.00 97.19 209 ASP A C 1
ATOM 1668 O O . ASP A 1 209 ? 15.047 7.822 -8.627 1.00 97.19 209 ASP A O 1
ATOM 1672 N N . GLU A 1 210 ? 15.921 6.274 -7.257 1.00 97.12 210 GLU A N 1
ATOM 1673 C CA . GLU A 1 210 ? 16.948 5.831 -8.200 1.00 97.12 210 GLU A CA 1
ATOM 1674 C C . GLU A 1 210 ? 16.336 5.236 -9.469 1.00 97.12 210 GLU A C 1
ATOM 1676 O O . GLU A 1 210 ? 16.779 5.552 -10.574 1.00 97.12 210 GLU A O 1
ATOM 1681 N N . HIS A 1 211 ? 15.306 4.399 -9.333 1.00 96.75 211 HIS A N 1
ATOM 1682 C CA . HIS A 1 211 ? 14.605 3.836 -10.482 1.00 96.75 211 HIS A CA 1
ATOM 1683 C C . HIS A 1 211 ? 13.998 4.934 -11.358 1.00 96.75 211 HIS A C 1
ATOM 1685 O O . HIS A 1 211 ? 14.163 4.910 -12.578 1.00 96.75 211 HIS A O 1
ATOM 1691 N N . LYS A 1 212 ? 13.350 5.933 -10.747 1.00 97.25 212 LYS A N 1
ATOM 1692 C CA . LYS A 1 212 ? 12.790 7.080 -11.469 1.00 97.25 212 LYS A CA 1
ATOM 1693 C C . LYS A 1 212 ? 13.869 7.855 -12.229 1.00 97.25 212 LYS A C 1
ATOM 1695 O O . LYS A 1 212 ? 13.647 8.203 -13.387 1.00 97.25 212 LYS A O 1
ATOM 1700 N N . SER A 1 213 ? 15.029 8.079 -11.609 1.00 98.00 213 SER A N 1
ATOM 1701 C CA . SER A 1 213 ? 16.176 8.720 -12.266 1.00 98.00 213 SER A CA 1
ATOM 1702 C C . SER A 1 213 ? 16.666 7.902 -13.464 1.00 98.00 213 SER A C 1
ATOM 1704 O O . SER A 1 213 ? 16.762 8.425 -14.571 1.00 98.00 213 SER A O 1
ATOM 1706 N N . ARG A 1 214 ? 16.904 6.597 -13.281 1.00 97.94 214 ARG A N 1
ATOM 1707 C CA . ARG A 1 214 ? 17.388 5.708 -14.353 1.00 97.94 214 ARG A CA 1
ATOM 1708 C C . ARG A 1 214 ? 16.386 5.583 -15.504 1.00 97.94 214 ARG A C 1
ATOM 1710 O O . ARG A 1 214 ? 16.784 5.495 -16.662 1.00 97.94 214 ARG A O 1
ATOM 1717 N N . LYS A 1 215 ? 15.083 5.627 -15.211 1.00 97.81 215 LYS A N 1
ATOM 1718 C CA . LYS A 1 215 ? 14.016 5.662 -16.222 1.00 97.81 215 LYS A CA 1
ATOM 1719 C C . LYS A 1 215 ? 14.081 6.922 -17.085 1.00 97.81 215 LYS A C 1
ATOM 1721 O O . LYS A 1 215 ? 13.881 6.857 -18.300 1.00 97.81 215 LYS A O 1
ATOM 1726 N N . GLU A 1 216 ? 14.346 8.073 -16.470 1.00 98.19 216 GLU A N 1
ATOM 1727 C CA . GLU A 1 216 ? 14.529 9.332 -17.193 1.00 98.19 216 GLU A CA 1
ATOM 1728 C C . GLU A 1 216 ? 15.764 9.269 -18.102 1.00 98.19 216 GLU A C 1
ATOM 1730 O O . GLU A 1 216 ? 15.659 9.577 -19.294 1.00 98.19 216 GLU A O 1
ATOM 1735 N N . ASP A 1 217 ? 16.887 8.768 -17.581 1.00 98.19 217 ASP A N 1
ATOM 1736 C CA . ASP A 1 217 ? 18.119 8.562 -18.349 1.00 98.19 217 ASP A CA 1
ATOM 1737 C C . ASP A 1 217 ? 17.889 7.634 -19.551 1.00 98.19 217 ASP A C 1
ATOM 1739 O O . ASP A 1 217 ? 18.254 7.973 -20.682 1.00 98.19 217 ASP A O 1
ATOM 1743 N N . PHE A 1 218 ? 17.200 6.508 -19.340 1.00 98.25 218 PHE A N 1
ATOM 1744 C CA . PHE A 1 218 ? 16.802 5.584 -20.402 1.00 98.25 218 PHE A CA 1
ATOM 1745 C C . PHE A 1 218 ? 15.929 6.263 -21.465 1.00 98.25 218 PHE A C 1
ATOM 1747 O O . PHE A 1 218 ? 16.209 6.154 -22.661 1.00 98.25 218 PHE A O 1
ATOM 1754 N N . SER A 1 219 ? 14.902 7.015 -21.061 1.00 97.88 219 SER A N 1
ATOM 1755 C CA . SER A 1 219 ? 14.007 7.723 -21.987 1.00 97.88 219 SER A CA 1
ATOM 1756 C C . SER A 1 219 ? 14.764 8.735 -22.859 1.00 97.88 219 SER A C 1
ATOM 1758 O O . SER A 1 219 ? 14.578 8.802 -24.083 1.00 97.88 219 SER A O 1
ATOM 1760 N N . ILE A 1 220 ? 15.687 9.487 -22.251 1.00 98.00 220 ILE A N 1
ATOM 1761 C CA . ILE A 1 220 ? 16.560 10.429 -22.956 1.00 98.00 220 ILE A CA 1
ATOM 1762 C C . ILE A 1 220 ? 17.483 9.681 -23.925 1.00 98.00 220 ILE A C 1
ATOM 1764 O O . ILE A 1 220 ? 17.581 10.070 -25.096 1.00 98.00 220 ILE A O 1
ATOM 1768 N N . ALA A 1 221 ? 18.129 8.606 -23.469 1.00 97.81 221 ALA A N 1
ATOM 1769 C CA . ALA A 1 221 ? 19.030 7.790 -24.275 1.00 97.81 221 ALA A CA 1
ATOM 1770 C C . ALA A 1 221 ? 18.308 7.172 -25.478 1.00 97.81 221 ALA A C 1
ATOM 1772 O O . ALA A 1 221 ? 18.783 7.304 -26.606 1.00 97.81 221 ALA A O 1
ATOM 1773 N N . ALA A 1 222 ? 17.125 6.592 -25.275 1.00 97.62 222 ALA A N 1
ATOM 1774 C CA . ALA A 1 222 ? 16.309 5.986 -26.321 1.00 97.62 222 ALA A CA 1
ATOM 1775 C C . ALA A 1 222 ? 15.894 7.005 -27.394 1.00 97.62 222 ALA A C 1
ATOM 1777 O O . ALA A 1 222 ? 16.025 6.750 -28.597 1.00 97.62 222 ALA A O 1
ATOM 1778 N N . ARG A 1 223 ? 15.453 8.201 -26.979 1.00 97.50 223 ARG A N 1
ATOM 1779 C CA . ARG A 1 223 ? 15.108 9.296 -27.900 1.00 97.50 223 ARG A CA 1
ATOM 1780 C C . ARG A 1 223 ? 16.321 9.764 -28.702 1.00 97.50 223 ARG A C 1
ATOM 1782 O O . ARG A 1 223 ? 16.233 9.919 -29.921 1.00 97.50 223 ARG A O 1
ATOM 1789 N N . ASN A 1 224 ? 17.455 9.975 -28.040 1.00 96.12 224 ASN A N 1
ATOM 1790 C CA . ASN A 1 224 ? 18.684 10.409 -28.701 1.00 96.12 224 ASN A CA 1
ATOM 1791 C C . ASN A 1 224 ? 19.199 9.343 -29.671 1.00 96.12 224 ASN A C 1
ATOM 1793 O O . ASN A 1 224 ? 19.560 9.664 -30.803 1.00 96.12 224 ASN A O 1
ATOM 1797 N N . PHE A 1 225 ? 19.171 8.073 -29.269 1.00 96.25 225 PHE A N 1
ATOM 1798 C CA . PHE A 1 225 ? 19.597 6.959 -30.106 1.00 96.25 225 PHE A CA 1
ATOM 1799 C C . PHE A 1 225 ? 18.739 6.856 -31.372 1.00 96.25 225 PHE A C 1
ATOM 1801 O O . PHE A 1 225 ? 19.286 6.803 -32.476 1.00 96.25 225 PHE A O 1
ATOM 1808 N N . ARG A 1 226 ? 17.409 6.982 -31.251 1.00 96.25 226 ARG A N 1
ATOM 1809 C CA . ARG A 1 226 ? 16.496 7.080 -32.405 1.00 96.25 226 ARG A CA 1
ATOM 1810 C C . ARG A 1 226 ? 16.864 8.232 -33.346 1.00 96.25 226 ARG A C 1
ATOM 1812 O O . ARG A 1 226 ? 16.900 8.055 -34.567 1.00 96.25 226 ARG A O 1
ATOM 1819 N N . ASN A 1 227 ? 17.160 9.409 -32.793 1.00 95.19 227 ASN A N 1
ATOM 1820 C CA . ASN A 1 227 ? 17.546 10.580 -33.582 1.00 95.19 227 ASN A CA 1
ATOM 1821 C C . ASN A 1 227 ? 18.858 10.341 -34.343 1.00 95.19 227 ASN A C 1
ATOM 1823 O O . ASN A 1 227 ? 18.947 10.660 -35.529 1.00 95.19 227 ASN A O 1
ATOM 1827 N N . PHE A 1 228 ? 19.863 9.730 -33.714 1.00 94.00 228 PHE A N 1
ATOM 1828 C CA . PHE A 1 228 ? 21.130 9.402 -34.374 1.00 94.00 228 PHE A CA 1
ATOM 1829 C C . PHE A 1 228 ? 20.973 8.353 -35.480 1.00 94.00 228 PHE A C 1
ATOM 1831 O O . PHE A 1 228 ? 21.604 8.472 -36.537 1.00 94.00 228 PHE A O 1
ATOM 1838 N N . LEU A 1 229 ? 20.110 7.354 -35.274 1.00 92.44 229 LEU A N 1
ATOM 1839 C CA . LEU A 1 229 ? 19.829 6.331 -36.282 1.00 92.44 229 LEU A CA 1
ATOM 1840 C C . LEU A 1 229 ? 19.168 6.923 -37.536 1.00 92.44 229 LEU A C 1
ATOM 1842 O O . LEU A 1 229 ? 19.546 6.536 -38.645 1.00 92.44 229 LEU A O 1
ATOM 1846 N N . SER A 1 230 ? 18.262 7.892 -37.361 1.00 89.69 230 SER A N 1
ATOM 1847 C CA . SER A 1 230 ? 17.455 8.497 -38.433 1.00 89.69 230 SER A CA 1
ATOM 1848 C C . SER A 1 230 ? 18.114 9.685 -39.145 1.00 89.69 230 SER A C 1
ATOM 1850 O O . SER A 1 230 ? 17.979 9.817 -40.359 1.00 89.69 230 SER A O 1
ATOM 1852 N N . THR A 1 231 ? 18.841 10.548 -38.428 1.00 85.12 231 THR A N 1
ATOM 1853 C CA . THR A 1 231 ? 19.290 11.852 -38.969 1.00 85.12 231 THR A CA 1
ATOM 1854 C C . THR A 1 231 ? 20.790 11.950 -39.232 1.00 85.12 231 THR A C 1
ATOM 1856 O O . THR A 1 231 ? 21.232 12.794 -40.011 1.00 85.12 231 THR A O 1
ATOM 1859 N N . SER A 1 232 ? 21.604 11.103 -38.596 1.00 82.75 232 SER A N 1
ATOM 1860 C CA . SER A 1 232 ? 23.053 11.316 -38.546 1.00 82.75 232 SER A CA 1
ATOM 1861 C C . SER A 1 232 ? 23.826 10.384 -39.479 1.00 82.75 232 SER A C 1
ATOM 1863 O O . SER A 1 232 ? 23.699 9.154 -39.426 1.00 82.75 232 SER A O 1
ATOM 1865 N N . LYS A 1 233 ? 24.719 10.963 -40.294 1.00 86.69 233 LYS A N 1
ATOM 1866 C CA . LYS A 1 233 ? 25.690 10.237 -41.136 1.00 86.69 233 LYS A CA 1
ATOM 1867 C C . LYS A 1 233 ? 26.876 9.732 -40.303 1.00 86.69 233 LYS A C 1
ATOM 1869 O O . LYS A 1 233 ? 28.005 10.174 -40.461 1.00 86.69 233 LYS A O 1
ATOM 1874 N N . LEU A 1 234 ? 26.586 8.820 -39.384 1.00 87.31 234 LEU A N 1
ATOM 1875 C CA . LEU A 1 234 ? 27.564 8.157 -38.528 1.00 87.31 234 LEU A CA 1
ATOM 1876 C C . LEU A 1 234 ? 28.234 6.981 -39.235 1.00 87.31 234 LEU A C 1
ATOM 1878 O O . LEU A 1 234 ? 27.573 6.221 -39.956 1.00 87.31 234 LEU A O 1
ATOM 1882 N N . SER A 1 235 ? 29.531 6.818 -38.978 1.00 90.19 235 SER A N 1
ATOM 1883 C CA . SER A 1 235 ? 30.282 5.630 -39.371 1.00 90.19 235 SER A CA 1
ATOM 1884 C C . SER A 1 235 ? 29.832 4.401 -38.572 1.00 90.19 235 SER A C 1
ATOM 1886 O O . SER A 1 235 ? 29.222 4.507 -37.506 1.00 90.19 235 SER A O 1
ATOM 1888 N N . THR A 1 236 ? 30.177 3.209 -39.062 1.00 88.94 236 THR A N 1
ATOM 1889 C CA . THR A 1 236 ? 29.918 1.939 -38.365 1.00 88.94 236 THR A CA 1
ATOM 1890 C C . THR A 1 236 ? 30.497 1.936 -36.946 1.00 88.94 236 THR A C 1
ATOM 1892 O O . THR A 1 236 ? 29.799 1.566 -36.009 1.00 88.94 236 THR A O 1
ATOM 1895 N N . SER A 1 237 ? 31.732 2.414 -36.757 1.00 91.69 237 SER A N 1
ATOM 1896 C CA . SER A 1 237 ? 32.379 2.449 -35.437 1.00 91.69 237 SER A CA 1
ATOM 1897 C C . SER A 1 237 ? 31.696 3.415 -34.466 1.00 91.69 237 SER A C 1
ATOM 1899 O O . SER A 1 237 ? 31.578 3.121 -33.278 1.00 91.69 237 SER A O 1
ATOM 1901 N N . GLN A 1 238 ? 31.198 4.552 -34.961 1.00 92.69 238 GLN A N 1
ATOM 1902 C CA . GLN A 1 238 ? 30.423 5.497 -34.153 1.00 92.69 238 GLN A CA 1
ATOM 1903 C C . GLN A 1 238 ? 29.069 4.909 -33.741 1.00 92.69 238 GLN A C 1
ATOM 1905 O O . GLN A 1 238 ? 28.673 5.054 -32.587 1.00 92.69 238 GLN A O 1
ATOM 1910 N N . LEU A 1 239 ? 28.385 4.209 -34.653 1.00 91.25 239 LEU A N 1
ATOM 1911 C CA . LEU A 1 239 ? 27.134 3.508 -34.347 1.00 91.25 239 LEU A CA 1
ATOM 1912 C C . LEU A 1 239 ? 27.335 2.396 -33.314 1.00 91.25 239 LEU A C 1
ATOM 1914 O O . LEU A 1 239 ? 26.518 2.256 -32.411 1.00 91.25 239 LEU A O 1
ATOM 1918 N N . GLU A 1 240 ? 28.423 1.629 -33.405 1.00 93.62 240 GLU A N 1
ATOM 1919 C CA . GLU A 1 240 ? 28.757 0.623 -32.388 1.00 93.62 240 GLU A CA 1
ATOM 1920 C C . GLU A 1 240 ? 29.009 1.251 -31.023 1.00 93.62 240 GLU A C 1
ATOM 1922 O O . GLU A 1 240 ? 28.529 0.731 -30.018 1.00 93.62 240 GLU A O 1
ATOM 1927 N N . LYS A 1 241 ? 29.730 2.376 -30.978 1.00 95.38 241 LYS A N 1
ATOM 1928 C CA . LYS A 1 241 ? 29.974 3.096 -29.726 1.00 95.38 241 LYS A CA 1
ATOM 1929 C C . LYS A 1 241 ? 28.666 3.586 -29.101 1.00 95.38 241 LYS A C 1
ATOM 1931 O O . LYS A 1 241 ? 28.453 3.348 -27.918 1.00 95.38 241 LYS A O 1
ATOM 1936 N N . LEU A 1 242 ? 27.786 4.205 -29.892 1.00 94.00 242 LEU A N 1
ATOM 1937 C CA . LEU A 1 242 ? 26.468 4.648 -29.423 1.00 94.00 242 LEU A CA 1
ATOM 1938 C C . LEU A 1 242 ? 25.613 3.484 -28.933 1.00 94.00 242 LEU A C 1
ATOM 1940 O O . LEU A 1 242 ? 24.968 3.601 -27.899 1.00 94.00 242 LEU A O 1
ATOM 1944 N N . ARG A 1 243 ? 25.636 2.354 -29.647 1.00 95.12 243 ARG A N 1
ATOM 1945 C CA . ARG A 1 243 ? 24.929 1.150 -29.215 1.00 95.12 243 ARG A CA 1
ATOM 1946 C C . ARG A 1 243 ? 25.415 0.683 -27.845 1.00 95.12 243 ARG A C 1
ATOM 1948 O O . ARG A 1 243 ? 24.580 0.392 -27.011 1.00 95.12 243 ARG A O 1
ATOM 1955 N N . ARG A 1 244 ? 26.730 0.619 -27.604 1.00 97.31 244 ARG A N 1
ATOM 1956 C CA . ARG A 1 244 ? 27.258 0.195 -26.294 1.00 97.31 244 ARG A CA 1
ATOM 1957 C C . ARG A 1 244 ? 26.814 1.131 -25.171 1.00 97.31 244 ARG A C 1
ATOM 1959 O O . ARG A 1 244 ? 26.416 0.644 -24.129 1.00 97.31 244 ARG A O 1
ATOM 1966 N N . GLN A 1 245 ? 26.834 2.443 -25.410 1.00 96.94 245 GLN A N 1
ATOM 1967 C CA . GLN A 1 245 ? 26.358 3.430 -24.432 1.00 96.94 245 GLN A CA 1
ATOM 1968 C C . GLN A 1 245 ? 24.858 3.290 -24.149 1.00 96.94 245 GLN A C 1
ATOM 1970 O O . GLN A 1 245 ? 24.431 3.425 -23.011 1.00 96.94 245 GLN A O 1
ATOM 1975 N N . TYR A 1 246 ? 24.053 3.022 -25.181 1.00 97.62 246 TYR A N 1
ATOM 1976 C CA . TYR A 1 246 ? 22.629 2.746 -25.009 1.00 97.62 246 TYR A CA 1
ATOM 1977 C C . TYR A 1 246 ? 22.389 1.442 -24.239 1.00 97.62 246 TYR A C 1
ATOM 1979 O O . TYR A 1 246 ? 21.594 1.440 -23.308 1.00 97.62 246 TYR A O 1
ATOM 1987 N N . ASP A 1 247 ? 23.080 0.363 -24.625 1.00 97.62 247 ASP A N 1
ATOM 1988 C CA . ASP A 1 247 ? 22.965 -0.954 -23.990 1.00 97.62 247 ASP A CA 1
ATOM 1989 C C . ASP A 1 247 ? 23.356 -0.854 -22.489 1.00 97.62 247 ASP A C 1
ATOM 1991 O O . ASP A 1 247 ? 22.651 -1.397 -21.651 1.00 97.62 247 ASP A O 1
ATOM 1995 N N . GLU A 1 248 ? 24.389 -0.078 -22.129 1.00 98.38 248 GLU A N 1
ATOM 1996 C CA . GLU A 1 248 ? 24.796 0.178 -20.730 1.00 98.38 248 GLU A CA 1
ATOM 1997 C C . GLU A 1 248 ? 23.709 0.901 -19.911 1.00 98.38 248 GLU A C 1
ATOM 1999 O O . GLU A 1 248 ?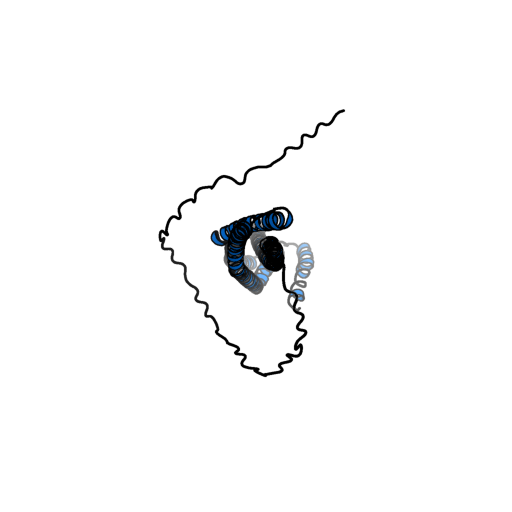 23.353 0.457 -18.823 1.00 98.38 248 GLU A O 1
ATOM 2004 N N . ILE A 1 249 ? 23.116 1.971 -20.456 1.00 98.38 249 ILE A N 1
ATOM 2005 C CA . ILE A 1 249 ? 22.025 2.704 -19.784 1.00 98.38 249 ILE A CA 1
ATOM 2006 C C . ILE A 1 249 ? 20.776 1.822 -19.636 1.00 98.38 249 ILE A C 1
ATOM 2008 O O . ILE A 1 249 ? 20.082 1.885 -18.619 1.00 98.38 249 ILE A O 1
ATOM 2012 N N . LEU A 1 250 ? 20.470 1.012 -20.655 1.00 98.19 250 LEU A N 1
ATOM 2013 C CA . LEU A 1 250 ? 19.357 0.068 -20.611 1.00 98.19 250 LEU A CA 1
ATOM 2014 C C . LEU A 1 250 ? 19.578 -0.986 -19.520 1.00 98.19 250 LEU A C 1
ATOM 2016 O O . LEU A 1 250 ? 18.663 -1.223 -18.733 1.00 98.19 250 LEU A O 1
ATOM 2020 N N . ASP A 1 251 ? 20.771 -1.577 -19.443 1.00 98.38 251 ASP A N 1
ATOM 2021 C CA . ASP A 1 251 ? 21.107 -2.585 -18.434 1.00 98.38 251 ASP A CA 1
ATOM 2022 C C . ASP A 1 251 ? 20.984 -2.017 -17.009 1.00 98.38 251 ASP A C 1
ATOM 2024 O O . ASP A 1 251 ? 20.380 -2.658 -16.145 1.00 98.38 251 ASP A O 1
ATOM 2028 N N . ASP A 1 252 ? 21.465 -0.793 -16.771 1.00 98.25 252 ASP A N 1
ATOM 2029 C CA . ASP A 1 252 ? 21.345 -0.112 -15.475 1.00 98.25 252 ASP A CA 1
ATOM 2030 C C . ASP A 1 252 ? 19.879 0.135 -15.081 1.00 98.25 252 ASP A C 1
ATOM 2032 O O . ASP A 1 252 ? 19.468 -0.126 -13.941 1.00 98.25 252 ASP A O 1
ATOM 2036 N N . TYR A 1 253 ? 19.060 0.612 -16.023 1.00 98.38 253 TYR A N 1
ATOM 2037 C CA . TYR A 1 253 ? 17.628 0.814 -15.803 1.00 98.38 253 TYR A CA 1
ATOM 2038 C C . TYR A 1 253 ? 16.905 -0.510 -15.519 1.00 98.38 253 TYR A C 1
ATOM 2040 O O . TYR A 1 253 ? 16.178 -0.616 -14.525 1.00 98.38 253 TYR A O 1
ATOM 2048 N N . GLN A 1 254 ? 17.160 -1.545 -16.322 1.00 98.06 254 GLN A N 1
ATOM 2049 C CA . GLN A 1 254 ? 16.581 -2.875 -16.137 1.00 98.06 254 GLN A CA 1
ATOM 2050 C C . GLN A 1 254 ? 16.989 -3.501 -14.807 1.00 98.06 254 GLN A C 1
ATOM 2052 O O . GLN A 1 254 ? 16.164 -4.119 -14.134 1.00 98.06 254 GLN A O 1
ATOM 2057 N N . GLN A 1 255 ? 18.243 -3.332 -14.390 1.00 98.06 255 GLN A N 1
ATOM 2058 C CA . GLN A 1 255 ? 18.707 -3.831 -13.103 1.00 98.06 255 GLN A CA 1
ATOM 2059 C C . GLN A 1 255 ? 17.962 -3.154 -11.951 1.00 98.06 255 GLN A C 1
ATOM 2061 O O . GLN A 1 255 ? 17.475 -3.830 -11.043 1.00 98.06 255 GLN A O 1
ATOM 2066 N N . SER A 1 256 ? 17.802 -1.832 -12.014 1.00 97.75 256 SER A N 1
ATOM 2067 C CA . SER A 1 256 ? 17.011 -1.092 -11.032 1.00 97.75 256 SER A CA 1
ATOM 2068 C C . SER A 1 256 ? 15.549 -1.529 -10.999 1.00 97.75 256 SER A C 1
ATOM 2070 O O . SER A 1 256 ? 14.968 -1.614 -9.919 1.00 97.75 256 SER A O 1
ATOM 2072 N N . ARG A 1 257 ? 14.951 -1.799 -12.166 1.00 97.00 257 ARG A N 1
ATOM 2073 C CA . ARG A 1 257 ? 13.585 -2.320 -12.280 1.00 97.00 257 ARG A CA 1
ATOM 2074 C C . ARG A 1 257 ? 13.453 -3.681 -11.601 1.00 97.00 257 ARG A C 1
ATOM 2076 O O . ARG A 1 257 ? 12.611 -3.827 -10.726 1.00 97.00 257 ARG A O 1
ATOM 2083 N N . ARG A 1 258 ? 14.331 -4.639 -11.924 1.00 97.31 258 ARG A N 1
ATOM 2084 C CA . ARG A 1 258 ? 14.312 -5.992 -11.335 1.00 97.31 258 ARG A CA 1
ATOM 2085 C C . ARG A 1 258 ? 14.398 -5.967 -9.811 1.00 97.31 258 ARG A C 1
ATOM 2087 O O . ARG A 1 258 ? 13.741 -6.767 -9.156 1.00 97.31 258 ARG A O 1
ATOM 2094 N N . ILE A 1 259 ? 15.193 -5.058 -9.241 1.00 97.31 259 ILE A N 1
ATOM 2095 C CA . ILE A 1 259 ? 15.276 -4.893 -7.784 1.00 97.31 259 ILE A CA 1
ATOM 2096 C C . ILE A 1 259 ? 13.918 -4.458 -7.217 1.00 97.31 259 ILE A C 1
ATOM 2098 O O . ILE A 1 259 ? 13.431 -5.074 -6.272 1.00 97.31 259 ILE A O 1
ATOM 2102 N N . LEU A 1 260 ? 13.269 -3.449 -7.806 1.00 96.38 260 LEU A N 1
ATOM 2103 C CA . LEU A 1 260 ? 11.939 -3.018 -7.359 1.00 96.38 260 LEU A CA 1
ATOM 2104 C C . LEU A 1 260 ? 10.866 -4.091 -7.550 1.00 96.38 260 LEU A C 1
ATOM 2106 O O . LEU A 1 260 ? 10.030 -4.261 -6.664 1.00 96.38 260 LEU A O 1
ATOM 2110 N N . ASP A 1 261 ? 10.917 -4.843 -8.648 1.00 95.94 261 ASP A N 1
ATOM 2111 C CA . ASP A 1 261 ? 9.976 -5.933 -8.923 1.00 95.94 261 ASP A CA 1
ATOM 2112 C C . ASP A 1 261 ? 10.073 -7.053 -7.867 1.00 95.94 261 ASP A C 1
ATOM 2114 O O . ASP A 1 261 ? 9.102 -7.771 -7.636 1.00 95.94 261 ASP A O 1
ATOM 2118 N N . MET A 1 262 ? 11.215 -7.183 -7.178 1.00 96.38 262 MET A N 1
ATOM 2119 C CA . MET A 1 262 ? 11.382 -8.089 -6.035 1.00 96.38 262 MET A CA 1
ATOM 2120 C C . MET A 1 262 ? 10.974 -7.462 -4.695 1.00 96.38 262 MET A C 1
ATOM 2122 O O . MET A 1 262 ? 10.463 -8.170 -3.826 1.00 96.38 262 MET A O 1
ATOM 2126 N N . GLU A 1 263 ? 11.211 -6.164 -4.495 1.00 95.94 263 GLU A N 1
ATOM 2127 C CA . GLU A 1 263 ? 10.985 -5.494 -3.20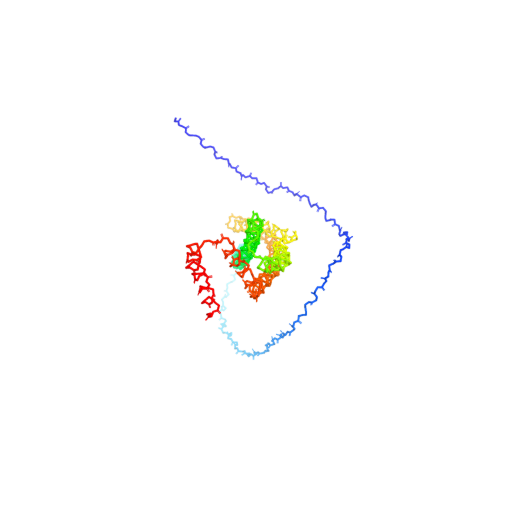7 1.00 95.94 263 GLU A CA 1
ATOM 2128 C C . GLU A 1 263 ? 9.536 -5.031 -3.001 1.00 95.94 263 GLU A C 1
ATOM 2130 O O . GLU A 1 263 ? 8.984 -5.202 -1.911 1.00 95.94 263 GLU A O 1
ATOM 2135 N N . LEU A 1 264 ? 8.878 -4.494 -4.035 1.00 96.06 264 LEU A N 1
ATOM 2136 C CA . LEU A 1 264 ? 7.498 -4.005 -3.929 1.00 96.06 264 LEU A CA 1
ATOM 2137 C C . LEU A 1 264 ? 6.519 -5.095 -3.456 1.00 96.06 264 LEU A C 1
ATOM 2139 O O . LEU A 1 264 ? 5.773 -4.831 -2.506 1.00 96.06 264 LEU A O 1
ATOM 2143 N N . PRO A 1 265 ? 6.534 -6.331 -4.004 1.00 96.75 265 PRO A N 1
ATOM 2144 C CA . PRO A 1 265 ? 5.633 -7.385 -3.541 1.00 96.75 265 PRO A CA 1
ATOM 2145 C C . PRO A 1 265 ? 5.822 -7.745 -2.065 1.00 96.75 265 PRO A C 1
ATOM 2147 O O . PRO A 1 265 ? 4.847 -8.056 -1.381 1.00 96.75 265 PRO A O 1
ATOM 2150 N N . LYS A 1 266 ? 7.055 -7.675 -1.540 1.00 96.00 266 LYS A N 1
ATOM 2151 C CA . LYS A 1 266 ? 7.325 -7.949 -0.120 1.00 96.00 266 LYS A CA 1
ATOM 2152 C C . LYS A 1 266 ? 6.607 -6.939 0.767 1.00 96.00 266 LYS A C 1
ATOM 2154 O O . LYS A 1 266 ? 5.921 -7.332 1.708 1.00 96.00 266 LYS A O 1
ATOM 2159 N N . VAL A 1 267 ? 6.708 -5.650 0.441 1.00 96.38 267 VAL A N 1
ATOM 2160 C CA . VAL A 1 267 ? 6.056 -4.589 1.224 1.00 96.38 267 VAL A CA 1
ATOM 2161 C C . VAL A 1 267 ? 4.536 -4.661 1.112 1.00 96.38 267 VAL A C 1
ATOM 2163 O O . VAL A 1 267 ? 3.847 -4.523 2.124 1.00 96.38 267 VAL A O 1
ATOM 2166 N N . VAL A 1 268 ? 4.007 -4.942 -0.083 1.00 96.69 268 VAL A N 1
ATOM 2167 C CA . VAL A 1 268 ? 2.571 -5.195 -0.278 1.00 96.69 268 VAL A CA 1
ATOM 2168 C C . VAL A 1 268 ? 2.101 -6.338 0.626 1.00 96.69 268 VAL A C 1
ATOM 2170 O O . VAL A 1 268 ? 1.126 -6.175 1.358 1.00 96.69 268 VAL A O 1
ATOM 2173 N N . ASN A 1 269 ? 2.814 -7.467 0.634 1.00 97.06 269 ASN A N 1
ATOM 2174 C CA . ASN A 1 269 ? 2.455 -8.631 1.444 1.00 97.06 269 ASN A CA 1
ATOM 2175 C C . ASN A 1 269 ? 2.504 -8.344 2.946 1.00 97.06 269 ASN A C 1
ATOM 2177 O O . ASN A 1 269 ? 1.573 -8.716 3.656 1.00 97.06 269 ASN A O 1
ATOM 2181 N N . VAL A 1 270 ? 3.537 -7.649 3.433 1.00 96.50 270 VAL A N 1
ATOM 2182 C CA . VAL A 1 270 ? 3.621 -7.246 4.847 1.00 96.50 270 VAL A CA 1
ATOM 2183 C C . VAL A 1 270 ? 2.392 -6.427 5.240 1.00 96.50 270 VAL A C 1
ATOM 2185 O O . VAL A 1 270 ? 1.726 -6.750 6.222 1.00 96.50 270 VAL A O 1
ATOM 2188 N N . ARG A 1 271 ? 2.030 -5.421 4.437 1.00 97.69 271 ARG A N 1
ATOM 2189 C CA . ARG A 1 271 ? 0.863 -4.573 4.711 1.00 97.69 271 ARG A CA 1
ATOM 2190 C C . ARG A 1 271 ? -0.458 -5.340 4.635 1.00 97.69 271 ARG A C 1
ATOM 2192 O O . ARG A 1 271 ? -1.332 -5.115 5.467 1.00 97.69 271 ARG A O 1
ATOM 2199 N N . LEU A 1 272 ? -0.601 -6.274 3.692 1.00 97.88 272 LEU A N 1
ATOM 2200 C CA . LEU A 1 272 ? -1.772 -7.156 3.608 1.00 97.88 272 LEU A CA 1
ATOM 2201 C C . LEU A 1 272 ? -1.913 -8.043 4.851 1.00 97.88 272 LEU A C 1
ATOM 2203 O O . LEU A 1 272 ? -3.015 -8.180 5.380 1.00 97.88 272 LEU A O 1
ATOM 2207 N N . VAL A 1 273 ? -0.810 -8.614 5.344 1.00 97.88 273 VAL A N 1
ATOM 2208 C CA . VAL A 1 273 ? -0.804 -9.417 6.575 1.00 97.88 273 VAL A CA 1
ATOM 2209 C C . VAL A 1 273 ? -1.184 -8.560 7.780 1.00 97.88 273 VAL A C 1
ATOM 2211 O O . VAL A 1 273 ? -2.032 -8.974 8.572 1.00 97.88 273 VAL A O 1
ATOM 2214 N N . THR A 1 274 ? -0.627 -7.351 7.903 1.00 98.00 274 THR A N 1
ATOM 2215 C CA . THR A 1 274 ? -1.018 -6.406 8.959 1.00 98.00 274 THR A CA 1
ATOM 2216 C C . THR A 1 274 ? -2.505 -6.071 8.873 1.00 98.00 274 THR A C 1
ATOM 2218 O O . THR A 1 274 ? -3.188 -6.100 9.893 1.00 98.00 274 THR A O 1
ATOM 2221 N N . LEU A 1 275 ? -3.034 -5.817 7.674 1.00 97.94 275 LEU A N 1
ATOM 2222 C CA . LEU A 1 275 ? -4.449 -5.509 7.474 1.00 97.94 275 LEU A CA 1
ATOM 2223 C C . LEU A 1 275 ? -5.347 -6.682 7.895 1.00 97.94 275 LEU A C 1
ATOM 2225 O O . LEU A 1 275 ? -6.309 -6.486 8.636 1.00 97.94 275 LEU A O 1
ATOM 2229 N N . TYR A 1 276 ? -5.002 -7.905 7.483 1.00 98.00 276 TYR A N 1
ATOM 2230 C CA . TYR A 1 276 ? -5.708 -9.126 7.877 1.00 98.00 276 TYR A CA 1
ATOM 2231 C C . TYR A 1 276 ? -5.732 -9.306 9.400 1.00 98.00 276 TYR A C 1
ATOM 2233 O O . TYR A 1 276 ? -6.794 -9.502 9.994 1.00 98.00 276 TYR A O 1
ATOM 2241 N N . GLN A 1 277 ? -4.573 -9.184 10.051 1.00 97.62 277 GLN A N 1
ATOM 2242 C CA . GLN A 1 277 ? -4.472 -9.290 11.506 1.00 97.62 277 GLN A CA 1
ATOM 2243 C C . GLN A 1 277 ? -5.231 -8.162 12.210 1.00 97.62 277 GLN A C 1
ATOM 2245 O O . GLN A 1 277 ? -5.896 -8.406 13.215 1.00 97.62 277 GLN A O 1
ATOM 2250 N N . GLY A 1 278 ? -5.184 -6.945 11.668 1.00 97.56 278 GLY A N 1
ATOM 2251 C CA . GLY A 1 278 ? -5.907 -5.798 12.195 1.00 97.56 278 GLY A CA 1
ATOM 2252 C C . GLY A 1 278 ? -7.423 -5.997 12.161 1.00 97.56 278 GLY A C 1
ATOM 2253 O O . GLY A 1 278 ? -8.091 -5.756 13.166 1.00 97.56 278 GLY A O 1
ATOM 2254 N N . PHE A 1 279 ? -7.971 -6.528 11.063 1.00 97.31 279 PHE A N 1
ATOM 2255 C CA . PHE A 1 279 ? -9.380 -6.926 11.014 1.00 97.31 279 PHE A CA 1
ATOM 2256 C C . PHE A 1 279 ? -9.702 -8.050 12.003 1.00 97.31 279 PHE A C 1
ATOM 2258 O O . PHE A 1 279 ? -10.715 -7.968 12.694 1.00 97.31 279 PHE A O 1
ATOM 2265 N N . GLY A 1 280 ? -8.828 -9.051 12.143 1.00 96.56 280 GLY A N 1
ATOM 2266 C CA . GLY A 1 280 ? -8.981 -10.098 13.160 1.00 96.56 280 GLY A CA 1
ATOM 2267 C C . GLY A 1 280 ? -9.079 -9.528 14.580 1.00 96.56 280 GLY A C 1
ATOM 2268 O O . GLY A 1 280 ? -9.976 -9.892 15.336 1.00 96.56 280 GLY A O 1
ATOM 2269 N N . LYS A 1 281 ? -8.232 -8.549 14.917 1.00 96.19 281 LYS A N 1
ATOM 2270 C CA . LYS A 1 281 ? -8.256 -7.851 16.213 1.00 96.19 281 LYS A CA 1
ATOM 2271 C C . LYS A 1 281 ? -9.535 -7.042 16.429 1.00 96.19 281 LYS A C 1
ATOM 2273 O O . LYS A 1 281 ? -10.057 -7.003 17.541 1.00 96.19 281 LYS A O 1
ATOM 2278 N N . ILE A 1 282 ? -10.083 -6.436 15.377 1.00 95.31 282 ILE A N 1
ATOM 2279 C CA . ILE A 1 282 ? -11.402 -5.796 15.442 1.00 95.31 282 ILE A CA 1
ATOM 2280 C C . ILE A 1 282 ? -12.505 -6.823 15.729 1.00 95.31 282 ILE A C 1
ATOM 2282 O O . ILE A 1 282 ? -13.367 -6.568 16.567 1.00 95.31 282 ILE A O 1
ATOM 2286 N N . VAL A 1 283 ? -12.478 -7.992 15.088 1.00 93.94 283 VAL A N 1
ATOM 2287 C CA . VAL A 1 283 ? -13.456 -9.061 15.355 1.00 93.94 283 VAL A CA 1
ATOM 2288 C C . VAL A 1 283 ? -13.363 -9.542 16.806 1.00 93.94 283 VAL A C 1
ATOM 2290 O O . VAL A 1 283 ? -14.392 -9.663 17.471 1.00 93.94 283 VAL A O 1
ATOM 2293 N N . GLU A 1 284 ? -12.152 -9.750 17.330 1.00 91.62 284 GLU A N 1
ATOM 2294 C CA . GLU A 1 284 ? -11.930 -10.095 18.744 1.00 91.62 284 GLU A CA 1
ATOM 2295 C C . GLU A 1 284 ? -12.555 -9.046 19.683 1.00 91.62 284 GLU A C 1
ATOM 2297 O O . GLU A 1 284 ? -13.280 -9.396 20.613 1.00 91.62 284 GLU A O 1
ATOM 2302 N N . LEU A 1 285 ? -12.361 -7.753 19.395 1.00 90.88 285 LEU A N 1
ATOM 2303 C CA . LEU A 1 285 ? -12.916 -6.647 20.182 1.00 90.88 285 LEU A CA 1
ATOM 2304 C C . LEU A 1 285 ? -14.454 -6.661 20.252 1.00 90.88 285 LEU A C 1
ATOM 2306 O O . LEU A 1 285 ? -15.028 -6.291 21.286 1.00 90.88 285 LEU A O 1
ATOM 2310 N N . PHE A 1 286 ? -15.116 -7.040 19.155 1.00 89.06 286 PHE A N 1
ATOM 2311 C CA . PHE A 1 286 ? -16.578 -7.139 19.072 1.00 89.06 286 PHE A CA 1
ATOM 2312 C C . PHE A 1 286 ? -17.136 -8.465 19.595 1.00 89.06 286 PHE A C 1
ATOM 2314 O O . PHE A 1 286 ? -18.321 -8.540 19.914 1.00 89.06 286 PHE A O 1
ATOM 2321 N N . SER A 1 287 ? -16.292 -9.485 19.732 1.00 89.69 287 SER A N 1
ATOM 2322 C CA . SER A 1 287 ? -16.677 -10.787 20.288 1.00 89.69 287 SER A CA 1
ATOM 2323 C C . SER A 1 287 ? -16.820 -10.764 21.817 1.00 89.69 287 SER A C 1
ATOM 2325 O O . SER A 1 287 ? -17.393 -11.686 22.393 1.00 89.69 287 SER A O 1
ATOM 2327 N N . ASP A 1 288 ? -16.353 -9.701 22.480 1.00 87.50 288 ASP A N 1
ATOM 2328 C CA . ASP A 1 288 ? -16.550 -9.436 23.911 1.00 87.50 288 ASP A CA 1
ATOM 2329 C C . ASP A 1 288 ? -17.997 -8.987 24.201 1.00 87.50 288 ASP A C 1
ATOM 2331 O O . ASP A 1 288 ? -18.282 -7.830 24.522 1.00 87.50 288 ASP A O 1
ATOM 2335 N N . LEU A 1 289 ? -18.938 -9.919 24.030 1.00 84.50 289 LEU A N 1
ATOM 2336 C CA . LEU A 1 289 ? -20.368 -9.696 24.254 1.00 84.50 289 LEU A CA 1
ATOM 2337 C C . LEU A 1 289 ? -20.677 -9.335 25.711 1.00 84.50 289 LEU A C 1
ATOM 2339 O O . LEU A 1 289 ? -21.653 -8.630 25.968 1.00 84.50 289 LEU A O 1
ATOM 2343 N N . ASP A 1 290 ? -19.861 -9.801 26.655 1.00 84.88 290 ASP A N 1
ATOM 2344 C CA . ASP A 1 290 ? -20.060 -9.545 28.078 1.00 84.88 290 ASP A CA 1
ATOM 2345 C C . ASP A 1 290 ? -19.816 -8.074 28.413 1.00 84.88 290 ASP A C 1
ATOM 2347 O O . ASP A 1 290 ? -20.627 -7.476 29.117 1.00 84.88 290 ASP A O 1
ATOM 2351 N N . TYR A 1 291 ? -18.789 -7.442 27.833 1.00 85.56 291 TYR A N 1
ATOM 2352 C CA . TYR A 1 291 ? -18.604 -5.994 27.963 1.00 85.56 291 TYR A CA 1
ATOM 2353 C C . TYR A 1 291 ? -19.808 -5.200 27.442 1.00 85.56 291 TYR A C 1
ATOM 2355 O O . TYR A 1 291 ? -20.275 -4.277 28.112 1.00 85.56 291 TYR A O 1
ATOM 2363 N N . PHE A 1 292 ? -20.342 -5.554 26.268 1.00 84.94 292 PHE A N 1
ATOM 2364 C CA . PHE A 1 292 ? -21.502 -4.849 25.715 1.00 84.94 292 PHE A CA 1
ATOM 2365 C C . PHE A 1 292 ? -22.765 -5.055 26.561 1.00 84.94 292 PHE A C 1
ATOM 2367 O O . PHE A 1 292 ? -23.541 -4.120 26.739 1.00 84.94 292 PHE A O 1
ATOM 2374 N N . LYS A 1 293 ? -22.967 -6.245 27.134 1.00 86.19 293 LYS A N 1
ATOM 2375 C CA . LYS A 1 293 ? -24.076 -6.490 28.069 1.00 86.19 293 LYS A CA 1
ATOM 2376 C C . LYS A 1 293 ? -23.917 -5.691 29.359 1.00 86.19 293 LYS A C 1
ATOM 2378 O O . LYS A 1 293 ? -24.880 -5.078 29.813 1.00 86.19 293 LYS A O 1
ATOM 2383 N N . GLU A 1 294 ? -22.717 -5.671 29.931 1.00 86.38 294 GLU A N 1
ATOM 2384 C CA . GLU A 1 294 ? -22.423 -4.929 31.158 1.00 86.38 294 GLU A CA 1
ATOM 2385 C C . GLU A 1 294 ? -22.616 -3.426 30.965 1.00 86.38 294 GLU A C 1
ATOM 2387 O O . GLU A 1 294 ? -23.309 -2.799 31.763 1.00 86.38 294 GLU A O 1
ATOM 2392 N N . ILE A 1 295 ? -22.084 -2.844 29.883 1.00 86.50 295 ILE A N 1
ATOM 2393 C CA . ILE A 1 295 ? -22.229 -1.405 29.642 1.00 86.50 295 ILE A CA 1
ATOM 2394 C C . ILE A 1 295 ? -23.702 -1.020 29.442 1.00 86.50 295 ILE A C 1
ATOM 2396 O O . ILE A 1 295 ? -24.160 -0.027 30.008 1.00 86.50 295 ILE A O 1
ATOM 2400 N N . SER A 1 296 ? -24.471 -1.836 28.712 1.00 86.19 296 SER A N 1
ATOM 2401 C CA . SER A 1 296 ? -25.914 -1.645 28.544 1.00 86.19 296 SER A CA 1
ATOM 2402 C C . SER A 1 296 ? -26.673 -1.760 29.867 1.00 86.19 296 SER A C 1
ATOM 2404 O O . SER A 1 296 ? -27.525 -0.918 30.141 1.00 86.19 296 SER A O 1
ATOM 2406 N N . SER A 1 297 ? -26.337 -2.744 30.708 1.00 86.44 297 SER A N 1
ATOM 2407 C CA . SER A 1 297 ? -26.914 -2.907 32.050 1.00 86.44 297 SER A CA 1
ATOM 2408 C C . SER A 1 297 ? -26.665 -1.676 32.920 1.00 86.44 297 SER A C 1
ATOM 2410 O O . SER A 1 297 ? -27.590 -1.179 33.560 1.00 86.44 297 SER A O 1
ATOM 2412 N N . VAL A 1 298 ? -25.438 -1.143 32.922 1.00 86.50 298 VAL A N 1
ATOM 2413 C CA . VAL A 1 298 ? -25.119 0.061 33.701 1.00 86.50 298 VAL A CA 1
ATOM 2414 C C . VAL A 1 298 ? -25.903 1.263 33.179 1.00 86.50 298 VAL A C 1
ATOM 2416 O O . VAL A 1 298 ? -26.498 1.978 33.979 1.00 86.50 298 VAL A O 1
ATOM 2419 N N . PHE A 1 299 ? -25.982 1.479 31.862 1.00 86.00 299 PHE A N 1
ATOM 2420 C CA . PHE A 1 299 ? -26.804 2.563 31.308 1.00 86.00 299 PHE A CA 1
ATOM 2421 C C . PHE A 1 299 ? -28.289 2.428 31.666 1.00 86.00 299 PHE A C 1
ATOM 2423 O O . PHE A 1 299 ? -28.933 3.435 31.965 1.00 86.00 299 PHE A O 1
ATOM 2430 N N . GLN A 1 300 ? -28.826 1.207 31.673 1.00 85.56 300 GLN A N 1
ATOM 2431 C CA . GLN A 1 300 ? -30.200 0.952 32.094 1.00 85.56 300 GLN A CA 1
ATOM 2432 C C . GLN A 1 300 ? -30.403 1.311 33.570 1.00 85.56 300 GLN A C 1
ATOM 2434 O O . GLN A 1 300 ? -31.305 2.085 33.885 1.00 85.56 300 GLN A O 1
ATOM 2439 N N . LEU A 1 301 ? -29.528 0.828 34.457 1.00 83.38 301 LEU A N 1
ATOM 2440 C CA . LEU A 1 301 ? -29.560 1.159 35.883 1.00 83.38 301 LEU A CA 1
ATOM 2441 C C . LEU A 1 301 ? -29.428 2.665 36.116 1.00 83.38 301 LEU A C 1
ATOM 2443 O O . LEU A 1 301 ? -30.145 3.220 36.946 1.00 83.38 301 LEU A O 1
ATOM 2447 N N . LEU A 1 302 ? -28.546 3.349 35.384 1.00 83.81 302 LEU A N 1
ATOM 2448 C CA . LEU A 1 302 ? -28.431 4.804 35.459 1.00 83.81 302 LEU A CA 1
ATOM 2449 C C . LEU A 1 302 ? -29.760 5.475 35.087 1.00 83.81 302 LEU A C 1
ATOM 2451 O O . LEU A 1 302 ? -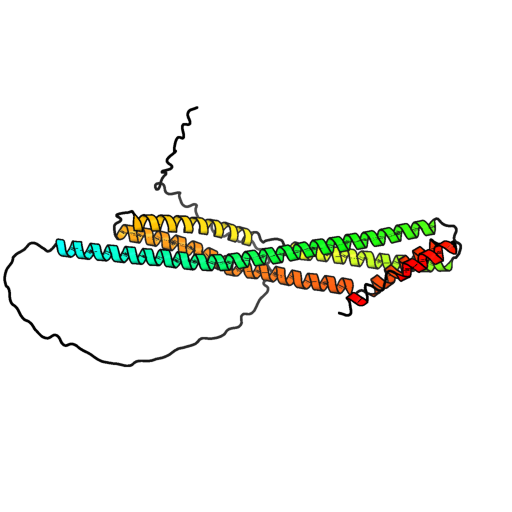30.223 6.347 35.814 1.00 83.81 302 LEU A O 1
ATOM 2455 N N . GLY A 1 303 ? -30.397 5.055 33.993 1.00 82.56 303 GLY A N 1
ATOM 2456 C CA . GLY A 1 303 ? -31.685 5.601 33.564 1.00 82.56 303 GLY A CA 1
ATOM 2457 C C . GLY A 1 303 ? -32.821 5.357 34.562 1.00 82.56 303 GLY A C 1
ATOM 2458 O O . GLY A 1 303 ? -33.577 6.283 34.861 1.00 82.56 303 GLY A O 1
ATOM 2459 N N . GLU A 1 304 ? -32.896 4.153 35.132 1.00 81.25 304 GLU A N 1
ATOM 2460 C CA . GLU A 1 304 ? -33.873 3.787 36.166 1.00 81.25 304 GLU A CA 1
ATOM 2461 C C . GLU A 1 304 ? -33.703 4.626 37.440 1.00 81.25 304 GLU A C 1
ATOM 2463 O O . GLU A 1 304 ? -34.691 5.116 37.981 1.00 81.25 304 GLU A O 1
ATOM 2468 N N . ASN A 1 305 ? -32.463 4.854 37.888 1.00 78.44 305 ASN A N 1
ATOM 2469 C CA . ASN A 1 305 ? -32.177 5.670 39.076 1.00 78.44 305 ASN A CA 1
ATOM 2470 C C . ASN A 1 305 ? -32.277 7.187 38.810 1.00 78.44 305 ASN A C 1
ATOM 2472 O O . ASN A 1 305 ? -32.374 7.974 39.749 1.00 78.44 305 ASN A O 1
ATOM 2476 N N . LEU A 1 306 ? -32.242 7.631 37.549 1.00 77.38 306 LEU A N 1
ATOM 2477 C CA . LEU A 1 306 ? -32.444 9.039 37.189 1.00 77.38 306 LEU A CA 1
ATOM 2478 C C . LEU A 1 306 ? -33.932 9.410 37.048 1.00 77.38 306 LEU A C 1
ATOM 2480 O O . LEU A 1 306 ? -34.266 10.590 37.203 1.00 77.38 306 LEU A O 1
ATOM 2484 N N . CYS A 1 307 ? -34.823 8.446 36.803 1.00 71.38 307 CYS A N 1
ATOM 2485 C CA . CYS A 1 307 ? -36.271 8.657 36.697 1.00 71.38 307 CYS A CA 1
ATOM 2486 C C . CYS A 1 307 ? -36.982 8.283 38.011 1.00 71.38 307 CYS A C 1
ATOM 2488 O O . CYS A 1 307 ? -37.470 7.165 38.151 1.00 71.38 307 CYS A O 1
ATOM 2490 N N . ASP A 1 308 ? -37.064 9.214 38.967 1.00 62.44 308 ASP A N 1
ATOM 2491 C CA . ASP A 1 308 ? -37.737 8.967 40.257 1.00 62.44 308 ASP A CA 1
ATOM 2492 C C . ASP A 1 308 ? -39.280 9.007 40.165 1.00 62.44 308 ASP A C 1
ATOM 2494 O O . ASP A 1 308 ? -39.946 8.348 40.961 1.00 62.44 308 ASP A O 1
ATOM 2498 N N . ASP A 1 309 ? -39.856 9.698 39.171 1.00 63.97 309 ASP A N 1
ATOM 2499 C CA . ASP A 1 309 ? -41.313 9.812 38.970 1.00 63.97 309 ASP A CA 1
ATOM 2500 C C . ASP A 1 309 ? -41.871 8.722 38.035 1.00 63.97 309 ASP A C 1
ATOM 2502 O O . ASP A 1 309 ? -41.284 8.425 36.987 1.00 63.97 309 ASP A O 1
ATOM 2506 N N . ASP A 1 310 ? -43.055 8.182 38.354 1.00 57.47 310 ASP A N 1
ATOM 2507 C CA . ASP A 1 310 ? -43.732 7.122 37.578 1.00 57.47 310 ASP A CA 1
ATOM 2508 C C . ASP A 1 310 ? -43.972 7.519 36.107 1.00 57.47 310 ASP A C 1
ATOM 2510 O O . ASP A 1 310 ? -43.864 6.691 35.201 1.00 57.47 310 ASP A O 1
ATOM 2514 N N . CYS A 1 311 ? -44.180 8.814 35.848 1.00 58.31 311 CYS A N 1
ATOM 2515 C CA . CYS A 1 311 ? -44.308 9.370 34.498 1.00 58.31 311 CYS A CA 1
ATOM 2516 C C . CYS A 1 311 ? -42.986 9.297 33.700 1.00 58.31 311 CYS A C 1
ATOM 2518 O O . CYS A 1 311 ? -42.984 9.041 32.496 1.00 58.31 311 CYS A O 1
ATOM 2520 N N . GLY A 1 312 ? -41.837 9.463 34.366 1.00 61.19 312 GLY A N 1
ATOM 2521 C CA . GLY A 1 312 ? -40.514 9.341 33.743 1.00 61.19 312 GLY A CA 1
ATOM 2522 C C . GLY A 1 312 ? -40.143 7.891 33.420 1.00 61.19 312 GLY A C 1
ATOM 2523 O O . GLY A 1 312 ? -39.547 7.622 32.375 1.00 61.19 312 GLY A O 1
ATOM 2524 N N . LYS A 1 313 ? -40.555 6.943 34.272 1.00 63.47 313 LYS A N 1
ATOM 2525 C CA . LYS A 1 313 ? -40.295 5.505 34.085 1.00 63.47 313 LYS A CA 1
ATOM 2526 C C . LYS A 1 313 ? -41.034 4.926 32.878 1.00 63.47 313 LYS A C 1
ATOM 2528 O O . LYS A 1 313 ? -40.423 4.183 32.109 1.00 63.47 313 LYS A O 1
ATOM 2533 N N . GLU A 1 314 ? -42.295 5.304 32.648 1.00 61.78 314 GLU A N 1
ATOM 2534 C CA . GLU A 1 314 ? -43.045 4.876 31.452 1.00 61.78 314 GLU A CA 1
ATOM 2535 C C . GLU A 1 314 ? -42.404 5.365 30.145 1.00 61.78 314 GLU A C 1
ATOM 2537 O O . GLU A 1 314 ? -42.365 4.639 29.147 1.00 61.78 314 GLU A O 1
ATOM 2542 N N . VAL A 1 315 ? -41.886 6.597 30.134 1.00 64.75 315 VAL A N 1
ATOM 2543 C CA . VAL A 1 315 ? -41.203 7.163 28.963 1.00 64.75 315 VAL A CA 1
ATOM 2544 C C . VAL A 1 315 ? -39.860 6.469 28.741 1.00 64.75 315 VAL A C 1
ATOM 2546 O O . VAL A 1 315 ? -39.575 6.049 27.620 1.00 64.75 315 VAL A O 1
ATOM 2549 N N . PHE A 1 316 ? -39.059 6.274 29.792 1.00 65.31 316 PHE A N 1
ATOM 2550 C CA . PHE A 1 316 ? -37.774 5.580 29.686 1.00 65.31 316 PHE A CA 1
ATOM 2551 C C . PHE A 1 316 ? -37.934 4.137 29.193 1.00 65.31 316 PHE A C 1
ATOM 2553 O O . PHE A 1 316 ? -37.233 3.730 28.267 1.00 65.31 316 PHE A O 1
ATOM 2560 N N . GLN A 1 317 ? -38.908 3.385 29.721 1.00 65.88 317 GLN A N 1
ATOM 2561 C CA . GLN A 1 317 ? -39.202 2.030 29.248 1.00 65.88 317 GLN A CA 1
ATOM 2562 C C . GLN A 1 317 ? -39.575 2.014 27.759 1.00 65.88 317 GLN A C 1
ATOM 2564 O O . GLN A 1 317 ? -39.062 1.181 27.014 1.00 65.88 317 GLN A O 1
ATOM 2569 N N . LYS A 1 318 ? -40.378 2.971 27.273 1.00 64.81 318 LYS A N 1
ATOM 2570 C CA . LYS A 1 318 ? -40.703 3.069 25.837 1.00 64.81 318 LYS A CA 1
ATOM 2571 C C . LYS A 1 318 ? -39.468 3.249 24.948 1.00 64.81 318 LYS A C 1
ATOM 2573 O O . LYS A 1 318 ? -39.474 2.732 23.835 1.00 64.81 318 LYS A O 1
ATOM 2578 N N . PHE A 1 319 ? -38.419 3.929 25.414 1.00 62.88 319 PHE A N 1
ATOM 2579 C CA . PHE A 1 319 ? -37.186 4.140 24.643 1.00 62.88 319 PHE A CA 1
ATOM 2580 C C . PHE A 1 319 ? -36.134 3.037 24.837 1.00 62.88 319 PHE A C 1
ATOM 2582 O O . PHE A 1 319 ? -35.459 2.675 23.872 1.00 62.88 319 PHE A O 1
ATOM 2589 N N . ALA A 1 320 ? -36.025 2.449 26.031 1.00 58.00 320 ALA A N 1
ATOM 2590 C CA . ALA A 1 320 ? -35.082 1.366 26.322 1.00 58.00 320 ALA A CA 1
ATOM 2591 C C . ALA A 1 320 ? -35.332 0.117 25.450 1.00 58.00 320 ALA A C 1
ATOM 2593 O O . ALA A 1 320 ? -34.391 -0.551 25.027 1.00 58.00 320 ALA A O 1
ATOM 2594 N N . PHE A 1 321 ? -36.592 -0.155 25.085 1.00 51.12 321 PHE A N 1
ATOM 2595 C CA . PHE A 1 321 ? -36.959 -1.266 24.194 1.00 51.12 321 PHE A CA 1
ATOM 2596 C C . PHE A 1 321 ? -36.693 -1.014 22.698 1.00 51.12 321 PHE A C 1
ATOM 2598 O O . PHE A 1 321 ? -36.768 -1.953 21.900 1.00 51.12 321 PHE A O 1
ATOM 2605 N N . VAL A 1 322 ? -36.365 0.218 22.290 1.00 51.09 322 VAL A N 1
ATOM 2606 C CA . VAL A 1 322 ? -36.116 0.562 20.875 1.00 51.09 322 VAL A CA 1
ATOM 2607 C C . VAL A 1 322 ? -34.665 0.274 20.464 1.00 51.09 322 VAL A C 1
ATOM 2609 O O . VAL A 1 322 ? -34.385 0.100 19.278 1.00 51.09 322 VAL A O 1
ATOM 2612 N N . ILE A 1 323 ? -33.746 0.136 21.426 1.00 49.28 323 ILE A N 1
ATOM 2613 C CA . ILE A 1 323 ? -32.304 -0.019 21.182 1.00 49.28 323 ILE A CA 1
ATOM 2614 C C . ILE A 1 323 ? -31.795 -1.348 21.782 1.00 49.28 323 ILE A C 1
ATOM 2616 O O . ILE A 1 323 ? -30.984 -1.337 22.702 1.00 49.28 323 ILE A O 1
ATOM 2620 N N . PRO A 1 324 ? -32.328 -2.516 21.363 1.00 46.69 324 PRO A N 1
ATOM 2621 C CA . PRO A 1 324 ? -31.401 -3.636 21.111 1.00 46.69 324 PRO A CA 1
ATOM 2622 C C . PRO A 1 324 ? -31.801 -4.620 19.989 1.00 46.69 324 PRO A C 1
ATOM 2624 O O . PRO A 1 324 ? -31.161 -5.654 19.839 1.00 46.69 324 PRO A O 1
ATOM 2627 N N . ARG A 1 325 ? -32.830 -4.366 19.164 1.00 42.25 325 ARG A N 1
ATOM 2628 C CA . ARG A 1 325 ? -33.229 -5.338 18.108 1.00 42.25 325 ARG A CA 1
ATOM 2629 C C . ARG A 1 325 ? -32.482 -5.209 16.779 1.00 42.25 325 ARG A C 1
ATOM 2631 O O . ARG A 1 325 ? -32.630 -6.064 15.906 1.00 42.25 325 ARG A O 1
ATOM 2638 N N . THR A 1 326 ? -31.703 -4.151 16.593 1.00 44.84 326 THR A N 1
ATOM 2639 C CA . THR A 1 326 ? -30.938 -3.920 15.360 1.00 44.84 326 THR A CA 1
ATOM 2640 C C . THR A 1 326 ? -29.581 -4.621 15.358 1.00 44.84 326 THR A C 1
ATOM 2642 O O . THR A 1 326 ? -29.103 -4.963 14.282 1.00 44.84 326 THR A O 1
ATOM 2645 N N . THR A 1 327 ? -28.991 -4.921 16.517 1.00 42.97 327 THR A N 1
ATOM 2646 C CA . THR A 1 327 ? -27.683 -5.596 16.613 1.00 42.97 327 THR A CA 1
ATOM 2647 C C . THR A 1 327 ? -27.774 -7.120 16.474 1.00 42.97 327 THR A C 1
ATOM 2649 O O . THR A 1 327 ? -26.940 -7.701 15.787 1.00 42.97 327 THR A O 1
ATOM 2652 N N . GLU A 1 328 ? -28.819 -7.781 16.988 1.00 40.12 328 GLU A N 1
ATOM 2653 C CA . GLU A 1 328 ? -29.002 -9.240 16.802 1.00 40.12 328 GLU A CA 1
ATOM 2654 C C . GLU A 1 328 ? -29.268 -9.638 15.338 1.00 40.12 328 GLU A C 1
ATOM 2656 O O . GLU A 1 328 ? -28.858 -10.712 14.892 1.00 40.12 328 GLU A O 1
ATOM 2661 N N . LYS A 1 329 ? -29.902 -8.758 14.551 1.00 43.53 329 LYS A N 1
ATOM 2662 C CA . LYS A 1 329 ? -30.169 -9.001 13.121 1.00 43.53 329 LYS A CA 1
ATOM 2663 C C . LYS A 1 329 ? -28.963 -8.771 12.207 1.00 43.53 329 LYS A C 1
ATOM 2665 O O . LYS A 1 329 ? -29.020 -9.166 11.046 1.00 43.53 329 LYS A O 1
ATOM 2670 N N . LEU A 1 330 ? -27.898 -8.141 12.704 1.00 43.06 330 LEU A N 1
ATOM 2671 C CA . LEU A 1 330 ? -26.670 -7.882 11.942 1.00 43.06 330 LEU A CA 1
ATOM 2672 C C . LEU A 1 330 ? -25.591 -8.959 12.143 1.00 43.06 330 LEU A C 1
ATOM 2674 O O . LEU A 1 330 ? -24.645 -8.990 11.371 1.00 43.06 330 LEU A O 1
ATOM 2678 N N . ILE A 1 331 ? -25.747 -9.847 13.133 1.00 42.28 331 ILE A N 1
ATOM 2679 C CA . ILE A 1 331 ? -24.798 -10.939 13.440 1.00 42.28 331 ILE A CA 1
ATOM 2680 C C . ILE A 1 331 ? -25.313 -12.305 12.930 1.00 42.28 331 ILE A C 1
ATOM 2682 O O . ILE A 1 331 ? -24.587 -13.292 12.913 1.00 42.28 331 ILE A O 1
ATOM 2686 N N . SER A 1 332 ? -26.570 -12.378 12.478 1.00 36.53 332 SER A N 1
ATOM 2687 C CA . SER A 1 332 ? -27.231 -13.608 12.006 1.00 36.53 332 SER A CA 1
ATOM 2688 C C . SER A 1 332 ? -27.334 -13.730 10.472 1.00 36.53 332 SER A C 1
ATOM 2690 O O . SER A 1 332 ? -28.153 -14.496 9.960 1.00 36.53 332 SER A O 1
ATOM 2692 N N . ARG A 1 333 ? -26.500 -12.997 9.730 1.00 37.00 333 ARG A N 1
ATOM 2693 C CA . ARG A 1 333 ? -26.264 -13.157 8.286 1.00 37.00 333 ARG A CA 1
ATOM 2694 C C . ARG A 1 333 ? -24.771 -13.193 8.032 1.00 37.00 333 ARG A C 1
ATOM 2696 O O . ARG A 1 333 ? -24.387 -13.924 7.095 1.00 37.00 333 ARG A O 1
#

Sequence (333 aa):
MSRGFQQKNYQTRWSEPNLCKPYLPYSSASSVEEEMDFAQPSRSQIRATSGDDRLMDCCLCYEYRNKRKSSKYLTGDDIKTRSNGRRSQRMRQSMELRLIGSQVEEALADDSQAALIQQLDLVSNALEALIHYVQSLRVTNLAAHRALDVGHLLIGSRVPTGKDSFKTLAMQLEQVENKKKARVSFLQDLIEYCSKSMIMSRQLRVLMDEHKSRKEDFSIAARNFRNFLSTSKLSTSQLEKLRRQYDEILDDYQQSRRILDMELPKVVNVRLVTLYQGFGKIVELFSDLDYFKEISSVFQLLGENLCDDDCGKEVFQKFAFVIPRTTEKLISR

Solvent-accessible surface area (backbone atoms only — not comparable to full-atom values): 20424 Å² total; per-residue (Å²): 138,86,88,82,87,81,85,80,84,86,85,80,76,100,79,76,84,81,73,81,77,79,85,78,77,90,77,92,75,94,71,94,70,86,79,80,85,75,86,81,84,88,82,80,91,82,88,85,81,90,87,88,83,82,88,82,90,82,89,83,82,83,81,86,89,75,92,75,83,87,80,82,88,89,67,77,63,64,56,52,55,56,53,50,53,54,54,52,52,53,50,47,53,55,50,50,53,48,52,52,49,52,54,53,54,51,51,57,50,48,54,56,52,50,51,53,51,51,50,40,50,52,53,48,53,50,46,51,52,49,40,53,49,44,52,51,50,45,52,50,52,54,51,53,52,50,52,49,54,51,48,52,54,58,52,69,74,47,83,84,87,55,75,66,64,54,55,52,50,52,54,50,50,54,55,51,53,58,51,47,55,54,52,50,48,51,41,50,51,50,41,51,55,55,53,59,64,66,62,76,53,72,66,59,53,50,52,52,53,51,37,54,51,33,47,51,52,34,53,52,46,54,54,51,52,54,48,46,69,75,73,50,96,66,52,70,70,56,50,51,51,52,48,52,57,45,51,52,43,45,50,56,31,51,51,43,47,54,53,47,70,59,48,52,58,53,56,40,49,53,42,50,51,49,44,53,52,51,52,51,52,52,51,56,65,67,65,48,54,64,60,56,51,50,54,51,51,51,54,50,52,46,52,57,70,68,33,85,48,74,74,46,43,59,54,48,53,66,53,61,71,69,73,62,70,71,63,65,67,67,74,76,116